Protein AF-A0A7S2NND4-F1 (afdb_monomer_lite)

Organism: NCBI:txid156173

Foldseek 3Di:
DDDDDDDDDDDDDDDDDDDDDDDDDDDDDDDDDDDDDDDDDDDDDDDDDDDDDDDDDDDDDDDDDDDDDDDDDDDDDDDDDDDDDDDDDDDDDDDDDDDPPPPPPVVVPAPPDDDPVQWLDKDWKWWFDPDPPTDIAIWIWTDGLQQKIWTFNDPPPDPVRTDHMDHCVVFALVQKAAPDPPDQFLWIWHDDPVDIIIITDPGDVRSVSVSVSNNVSRVVD

Secondary structure (DSSP, 8-state):
--------------------------------------------------------------------------------------------------------------PPPPPGGGEEEEEEEEEEPSSTTPPEEEEEEEEETTTEEEEESSS--STTTEEEEEE-TT--GGGEEESSTTSS--EEEEE-SS-EEEEEESSHHHHHHHHHHHHHHHHH-

Sequence (221 aa):
EALSKAIAKAAAPAKKGATGKADLLAKKVGLGLGMSKAPPSSVKMPSTKATSAKSLVAPAPSAASALPAPSSSRTSVIGSSRKLLGLDAQGSNNTSSARSSASASVSEKALPIPDASLKLFAGYLTKKGEGVFASSQHRWFVLYRTAEIHYFDGEAVNASTHKGAISLEGVRHADITRVKPGTNDYSFTINTPRRKWQLKAASKPDYDGWNEALRELLEAS

pLDDT: mean 73.0, std 22.91, range [37.31, 98.44]

Structure (mmCIF, N/CA/C/O backbone):
data_AF-A0A7S2NND4-F1
#
_entry.id   AF-A0A7S2NND4-F1
#
loop_
_atom_site.group_PDB
_atom_site.id
_atom_site.type_symbol
_atom_site.label_atom_id
_atom_site.label_alt_id
_atom_site.label_comp_id
_atom_site.label_asym_id
_atom_site.label_entity_id
_atom_site.label_seq_id
_atom_site.pdbx_PDB_ins_code
_atom_site.Cartn_x
_atom_site.Cartn_y
_atom_site.Cartn_z
_atom_site.occupancy
_atom_site.B_iso_or_equiv
_atom_site.auth_seq_id
_atom_site.auth_comp_id
_atom_site.auth_asym_id
_atom_site.auth_atom_id
_atom_site.pdbx_PDB_model_num
ATOM 1 N N . GLU A 1 1 ? -34.065 -28.606 27.089 1.00 52.88 1 GLU A N 1
ATOM 2 C CA . GLU A 1 1 ? -34.437 -29.541 26.009 1.00 52.88 1 GLU A CA 1
ATOM 3 C C . GLU A 1 1 ? -35.696 -29.002 25.341 1.00 52.88 1 GLU A C 1
ATOM 5 O O . GLU A 1 1 ? -36.550 -28.504 26.059 1.00 52.88 1 GLU A O 1
ATOM 10 N N . ALA A 1 2 ? -35.761 -29.038 24.008 1.00 50.50 2 ALA A N 1
ATOM 11 C CA . ALA A 1 2 ? -36.855 -28.557 23.150 1.00 50.50 2 ALA A CA 1
ATOM 12 C C . ALA A 1 2 ? -37.015 -27.028 22.961 1.00 50.50 2 ALA A C 1
ATOM 14 O O . ALA A 1 2 ? -37.852 -26.392 23.586 1.00 50.50 2 ALA A O 1
ATOM 15 N N . LEU A 1 3 ? -36.295 -26.472 21.976 1.00 48.19 3 LEU A N 1
ATOM 16 C CA . LEU A 1 3 ? -36.839 -25.434 21.085 1.00 48.19 3 LEU A CA 1
ATOM 17 C C . LEU A 1 3 ? -36.286 -25.641 19.661 1.00 48.19 3 LEU A C 1
ATOM 19 O O . LEU A 1 3 ? -35.206 -25.199 19.278 1.00 48.19 3 LEU A O 1
ATOM 23 N N . SER A 1 4 ? -37.059 -26.447 18.940 1.00 49.47 4 SER A N 1
ATOM 24 C CA . SER A 1 4 ? -37.101 -26.793 17.516 1.00 49.47 4 SER A CA 1
ATOM 25 C C . SER A 1 4 ? -36.758 -25.619 16.580 1.00 49.47 4 SER A C 1
ATOM 27 O O . SER A 1 4 ? -37.275 -24.524 16.748 1.00 49.47 4 SER A O 1
ATOM 29 N N . LYS A 1 5 ? -35.832 -25.749 15.620 1.00 52.22 5 LYS A N 1
ATOM 30 C CA . LYS A 1 5 ? -36.007 -26.348 14.274 1.00 52.22 5 LYS A CA 1
ATOM 31 C C . LYS A 1 5 ? -37.288 -25.908 13.538 1.00 52.22 5 LYS A C 1
ATOM 33 O O . LYS A 1 5 ? -38.330 -26.519 13.733 1.00 52.22 5 LYS A O 1
ATOM 38 N N . ALA A 1 6 ? -37.140 -24.918 12.652 1.00 47.69 6 ALA A N 1
ATOM 39 C CA . ALA A 1 6 ? -37.834 -24.651 11.371 1.00 47.69 6 ALA A CA 1
ATOM 40 C C . ALA A 1 6 ? -37.624 -23.143 11.081 1.00 47.69 6 ALA A C 1
ATOM 42 O O . ALA A 1 6 ? -37.689 -22.347 12.002 1.00 47.69 6 ALA A O 1
ATOM 43 N N . ILE A 1 7 ? -37.306 -22.631 9.892 1.00 50.66 7 ILE A N 1
ATOM 44 C CA . ILE A 1 7 ? -37.880 -22.880 8.570 1.00 50.66 7 ILE A CA 1
ATOM 45 C C . ILE A 1 7 ? -36.798 -22.551 7.522 1.00 50.66 7 ILE A C 1
ATOM 47 O O . ILE A 1 7 ? -36.319 -21.425 7.432 1.00 50.66 7 ILE A O 1
ATOM 51 N N . ALA A 1 8 ? -36.440 -23.536 6.702 1.00 50.81 8 ALA A N 1
ATOM 52 C CA . ALA A 1 8 ? -35.945 -23.300 5.349 1.00 50.81 8 ALA A CA 1
ATOM 53 C C . ALA A 1 8 ? -37.151 -23.003 4.445 1.00 50.81 8 ALA A C 1
ATOM 55 O O . ALA A 1 8 ? -38.177 -23.643 4.675 1.00 50.81 8 ALA A O 1
ATOM 56 N N . LYS A 1 9 ? -37.026 -22.130 3.424 1.00 46.44 9 LYS A N 1
ATOM 57 C CA . LYS A 1 9 ? -37.543 -22.335 2.043 1.00 46.44 9 LYS A CA 1
ATOM 58 C C . LYS A 1 9 ? -37.497 -21.062 1.171 1.00 46.44 9 LYS A C 1
ATOM 60 O O . LYS A 1 9 ? -38.130 -20.067 1.482 1.00 46.44 9 LYS A O 1
ATOM 65 N N . ALA A 1 10 ? -36.837 -21.233 0.019 1.00 42.47 10 ALA A N 1
ATOM 66 C CA . ALA A 1 10 ? -37.087 -20.639 -1.303 1.00 42.47 10 ALA A CA 1
ATOM 67 C C . ALA A 1 10 ? -36.830 -19.139 -1.554 1.00 42.47 10 ALA A C 1
ATOM 69 O O . ALA A 1 10 ? -37.568 -18.290 -1.079 1.00 42.47 10 ALA A O 1
ATOM 70 N N . ALA A 1 11 ? -35.907 -18.845 -2.483 1.00 41.00 11 ALA A N 1
ATOM 71 C CA . ALA A 1 11 ? -36.267 -18.276 -3.793 1.00 41.00 11 ALA A CA 1
ATOM 72 C C . ALA A 1 11 ? -35.034 -18.101 -4.709 1.00 41.00 11 ALA A C 1
ATOM 74 O O . ALA A 1 11 ? -34.199 -17.225 -4.522 1.00 41.00 11 ALA A O 1
ATOM 75 N N . ALA A 1 12 ? -34.975 -18.916 -5.756 1.00 45.09 12 ALA A N 1
ATOM 76 C CA . ALA A 1 12 ? -34.351 -18.631 -7.050 1.00 45.09 12 ALA A CA 1
ATOM 77 C C . ALA A 1 12 ? -35.294 -19.240 -8.114 1.00 45.09 12 ALA A C 1
ATOM 79 O O . ALA A 1 12 ? -36.093 -20.104 -7.736 1.00 45.09 12 ALA A O 1
ATOM 80 N N . PRO A 1 13 ? -35.201 -18.954 -9.429 1.00 63.50 13 PRO A N 1
ATOM 81 C CA . PRO A 1 13 ? -34.568 -17.849 -10.163 1.00 63.50 13 PRO A CA 1
ATOM 82 C C . PRO A 1 13 ? -35.550 -17.159 -11.157 1.00 63.50 13 PRO A C 1
ATOM 84 O O . PRO A 1 13 ? -36.552 -17.748 -11.557 1.00 63.50 13 PRO A O 1
ATOM 87 N N . ALA A 1 14 ? -35.225 -15.967 -11.675 1.00 55.53 14 ALA A N 1
ATOM 88 C CA . ALA A 1 14 ? -35.922 -15.394 -12.837 1.00 55.53 14 ALA A CA 1
ATOM 89 C C . ALA A 1 14 ? -34.943 -15.076 -13.980 1.00 55.53 14 ALA A C 1
ATOM 91 O O . ALA A 1 14 ? -34.047 -14.246 -13.858 1.00 55.53 14 ALA A O 1
ATOM 92 N N . LYS A 1 15 ? -35.133 -15.786 -15.097 1.00 55.66 15 LYS A N 1
ATOM 93 C CA . LYS A 1 15 ? -34.511 -15.566 -16.411 1.00 55.66 15 LYS A CA 1
ATOM 94 C C . LYS A 1 15 ? -35.345 -14.560 -17.225 1.00 55.66 15 LYS A C 1
ATOM 96 O O . LYS A 1 15 ? -36.566 -14.671 -17.177 1.00 55.66 15 LYS A O 1
ATOM 101 N N . LYS A 1 16 ? -34.688 -13.778 -18.101 1.00 44.38 16 LYS A N 1
ATOM 102 C CA . LYS A 1 16 ? -34.984 -13.537 -19.547 1.00 44.38 16 LYS A CA 1
ATOM 103 C C . LYS A 1 16 ? -34.916 -12.063 -19.995 1.00 44.38 16 LYS A C 1
ATOM 105 O O . LYS A 1 16 ? -35.519 -11.197 -19.383 1.00 44.38 16 LYS A O 1
ATOM 110 N N . GLY A 1 17 ? -34.321 -11.881 -21.184 1.00 40.22 17 GLY A N 1
ATOM 111 C CA . GLY A 1 17 ? -34.474 -10.735 -22.100 1.00 40.22 17 GLY A CA 1
ATOM 112 C C . GLY A 1 17 ? -33.308 -9.740 -22.017 1.00 40.22 17 GLY A C 1
ATOM 113 O O . GLY A 1 17 ? -32.973 -9.326 -20.925 1.00 40.22 17 GLY A O 1
ATOM 114 N N . ALA A 1 18 ? -32.615 -9.318 -23.076 1.00 46.16 18 ALA A N 1
ATOM 115 C CA . ALA A 1 18 ? -32.988 -9.272 -24.479 1.00 46.16 18 ALA A CA 1
ATOM 116 C C . ALA A 1 18 ? -31.776 -9.460 -25.410 1.00 46.16 18 ALA A C 1
ATOM 118 O O . ALA A 1 18 ? -30.672 -8.976 -25.183 1.00 46.16 18 ALA A O 1
ATOM 119 N N . THR A 1 19 ? -32.058 -10.180 -26.485 1.00 46.03 19 THR A N 1
ATOM 120 C CA . THR A 1 19 ? -31.317 -10.304 -27.736 1.00 46.03 19 THR A CA 1
ATOM 121 C C . THR A 1 19 ? -31.242 -8.974 -28.487 1.00 46.03 19 THR A C 1
ATOM 123 O O . THR A 1 19 ? -32.278 -8.371 -28.750 1.00 46.03 19 THR A O 1
ATOM 126 N N . GLY A 1 20 ? -30.045 -8.595 -28.935 1.00 51.00 20 GLY A N 1
ATOM 127 C CA . GLY A 1 20 ? -29.825 -7.624 -30.008 1.00 51.00 20 GLY A CA 1
ATOM 128 C C . GLY A 1 20 ? -28.845 -8.212 -31.020 1.00 51.00 20 GLY A C 1
ATOM 129 O O . GLY A 1 20 ? -27.644 -8.241 -30.774 1.00 51.00 20 GLY A O 1
ATOM 130 N N . LYS A 1 21 ? -29.382 -8.750 -32.120 1.00 44.41 21 LYS A N 1
ATOM 131 C CA . LYS A 1 21 ? -28.650 -9.205 -33.309 1.00 44.41 21 LYS A CA 1
ATOM 132 C C . LYS A 1 21 ? -28.485 -8.034 -34.283 1.00 44.41 21 LYS A C 1
ATOM 134 O O . LYS A 1 21 ? -29.482 -7.405 -34.617 1.00 44.41 21 LYS A O 1
ATOM 139 N N . ALA A 1 22 ? -27.271 -7.847 -34.786 1.00 51.19 22 ALA A N 1
ATOM 140 C CA . ALA A 1 22 ? -26.923 -7.423 -36.150 1.00 51.19 22 ALA A CA 1
ATOM 141 C C . ALA A 1 22 ? -25.412 -7.709 -36.262 1.00 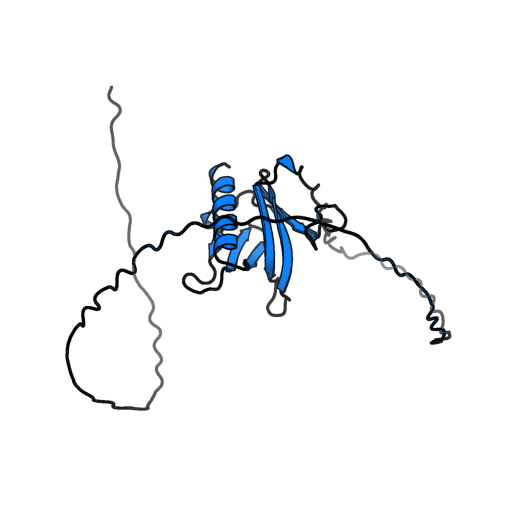51.19 22 ALA A C 1
ATOM 143 O O . ALA A 1 22 ? -24.616 -7.087 -35.571 1.00 51.19 22 ALA A O 1
ATOM 144 N N . ASP A 1 23 ? -24.966 -8.839 -36.804 1.00 47.47 23 ASP A N 1
ATOM 145 C CA . ASP A 1 23 ? -24.982 -9.198 -38.227 1.00 47.47 23 ASP A CA 1
ATOM 146 C C . ASP A 1 23 ? -24.337 -8.112 -39.098 1.00 47.47 23 ASP A C 1
ATOM 148 O O . ASP A 1 23 ? -24.993 -7.152 -39.489 1.00 47.47 23 ASP A O 1
ATOM 152 N N . LEU A 1 24 ? -23.036 -8.267 -39.369 1.00 47.59 24 LEU A N 1
ATOM 153 C CA . LEU A 1 24 ? -22.531 -8.189 -40.737 1.00 47.59 24 LEU A CA 1
ATOM 154 C C . LEU A 1 24 ? -21.152 -8.866 -40.852 1.00 47.59 24 LEU A C 1
ATOM 156 O O . LEU A 1 24 ? -20.167 -8.408 -40.282 1.00 47.59 24 LEU A O 1
ATOM 160 N N . LEU A 1 25 ? -21.165 -10.005 -41.556 1.00 51.59 25 LEU A N 1
ATOM 161 C CA . LEU A 1 25 ? -20.249 -10.479 -42.610 1.00 51.59 25 LEU A CA 1
ATOM 162 C C . LEU A 1 25 ? -18.771 -10.005 -42.617 1.00 51.59 25 LEU A C 1
ATOM 164 O O . LEU A 1 25 ? -18.481 -8.830 -42.487 1.00 51.59 25 LEU A O 1
ATOM 168 N N . ALA A 1 26 ? -17.767 -10.790 -43.019 1.00 48.34 26 ALA A N 1
ATOM 169 C CA . ALA A 1 26 ? -17.662 -12.170 -43.484 1.00 48.34 26 ALA A CA 1
ATOM 170 C C . ALA A 1 26 ? -16.183 -12.465 -43.840 1.00 48.34 26 ALA A C 1
ATOM 172 O O . ALA A 1 26 ? -15.428 -11.562 -44.182 1.00 48.34 26 ALA A O 1
ATOM 173 N N . LYS A 1 27 ? -15.873 -13.769 -43.929 1.00 44.91 27 LYS A N 1
ATOM 174 C CA . LYS A 1 27 ? -14.918 -14.415 -44.861 1.00 44.91 27 LYS A CA 1
ATOM 175 C C . LYS A 1 27 ? -13.406 -14.196 -44.668 1.00 44.91 27 LYS A C 1
ATOM 177 O O . LYS A 1 27 ? -12.833 -13.259 -45.206 1.00 44.91 27 LYS A O 1
ATOM 182 N N . LYS A 1 28 ? -12.745 -15.243 -44.154 1.00 48.75 28 LYS A N 1
ATOM 183 C CA . LYS A 1 28 ? -11.801 -16.101 -44.921 1.00 48.75 28 LYS A CA 1
ATOM 184 C C . LYS A 1 28 ? -11.466 -17.342 -44.078 1.00 48.75 28 LYS A C 1
ATOM 186 O O . LYS A 1 28 ? -10.810 -17.236 -43.055 1.00 48.75 28 LYS A O 1
ATOM 191 N N . VAL A 1 29 ? -12.167 -18.461 -44.264 1.00 47.78 29 VAL A N 1
ATOM 192 C CA . VAL A 1 29 ? -11.740 -19.634 -45.059 1.00 47.78 29 VAL A CA 1
ATOM 193 C C . VAL A 1 29 ? -10.228 -19.880 -45.013 1.00 47.78 29 VAL A C 1
ATOM 195 O O . VAL A 1 29 ? -9.466 -19.257 -45.745 1.00 47.78 29 VAL A O 1
ATOM 198 N N . GLY A 1 30 ? -9.838 -20.842 -44.181 1.00 47.88 30 GLY A N 1
ATOM 199 C CA . GLY A 1 30 ? -8.538 -21.502 -44.178 1.00 47.88 30 GLY A CA 1
ATOM 200 C C . GLY A 1 30 ? -8.739 -22.943 -43.721 1.00 47.88 30 GLY A C 1
ATOM 201 O O . GLY A 1 30 ? -8.612 -23.247 -42.541 1.00 47.88 30 GLY A O 1
ATOM 202 N N . LEU A 1 31 ? -9.156 -23.797 -44.657 1.00 47.50 31 LEU A N 1
ATOM 203 C CA . LEU A 1 31 ? -9.219 -25.249 -44.507 1.00 47.50 31 LEU A CA 1
ATOM 204 C C . LEU A 1 31 ? -7.802 -25.790 -44.284 1.00 47.50 31 LEU A C 1
ATOM 206 O O . LEU A 1 31 ? -6.962 -25.701 -45.173 1.00 47.50 31 LEU A O 1
ATOM 210 N N . GLY A 1 32 ? -7.565 -26.367 -43.110 1.00 43.59 32 GLY A N 1
ATOM 211 C CA . GLY A 1 32 ? -6.385 -27.167 -42.798 1.00 43.59 32 GLY A CA 1
ATOM 212 C C . GLY A 1 32 ? -6.823 -28.513 -42.237 1.00 43.59 32 GLY A C 1
ATOM 213 O O . GLY A 1 32 ? -6.858 -28.705 -41.027 1.00 43.59 32 GLY A O 1
ATOM 214 N N . LEU A 1 33 ? -7.220 -29.418 -43.132 1.00 48.44 33 LEU A N 1
ATOM 215 C CA . LEU A 1 33 ? -7.383 -30.845 -42.861 1.00 48.44 33 LEU A CA 1
ATOM 216 C C . LEU A 1 33 ? -5.992 -31.493 -42.773 1.00 48.44 33 LEU A C 1
ATOM 218 O O . LEU A 1 33 ? -5.235 -31.467 -43.737 1.00 48.44 33 LEU A O 1
ATOM 222 N N . GLY A 1 34 ? -5.691 -32.101 -41.631 1.00 48.03 34 GLY A N 1
ATOM 223 C CA . GLY A 1 34 ? -4.539 -32.981 -41.407 1.00 48.03 34 GLY A CA 1
ATOM 224 C C . GLY A 1 34 ? -4.709 -33.624 -40.032 1.00 48.03 34 GLY A C 1
ATOM 225 O O . GLY A 1 34 ? -4.455 -32.988 -39.021 1.00 48.03 34 GLY A O 1
ATOM 226 N N . MET A 1 35 ? -5.511 -34.683 -39.924 1.00 50.06 35 MET A N 1
ATOM 227 C CA . MET A 1 35 ? -5.092 -36.092 -39.959 1.00 50.06 35 MET A CA 1
ATOM 228 C C . MET A 1 35 ? -4.083 -36.483 -38.857 1.00 50.06 35 MET A C 1
ATOM 230 O O . MET A 1 35 ? -2.981 -35.955 -38.791 1.00 50.06 35 MET A O 1
ATOM 234 N N . SER A 1 36 ? -4.482 -37.521 -38.100 1.00 47.16 36 SER A N 1
ATOM 235 C CA . SER A 1 36 ? -3.629 -38.569 -37.493 1.00 47.16 36 SER A CA 1
ATOM 236 C C . SER A 1 36 ? -3.229 -38.465 -36.007 1.00 47.16 36 SER A C 1
ATOM 238 O O . SER A 1 36 ? -2.136 -38.058 -35.649 1.00 47.16 36 SER A O 1
ATOM 240 N N . LYS A 1 37 ? -4.145 -38.924 -35.141 1.00 46.69 37 LYS A N 1
ATOM 241 C CA . LYS A 1 37 ? -4.059 -40.129 -34.273 1.00 46.69 37 LYS A CA 1
ATOM 242 C C . LYS A 1 37 ? -2.702 -40.550 -33.628 1.00 46.69 37 LYS A C 1
ATOM 244 O O . LYS A 1 37 ? -1.782 -40.935 -34.338 1.00 46.69 37 LYS A O 1
ATOM 249 N N . ALA A 1 38 ? -2.783 -40.745 -32.292 1.00 48.34 38 ALA A N 1
ATOM 250 C CA . ALA A 1 38 ? -2.029 -41.641 -31.366 1.00 48.34 38 ALA A CA 1
ATOM 251 C C . ALA A 1 38 ? -0.743 -41.108 -30.675 1.00 48.34 38 ALA A C 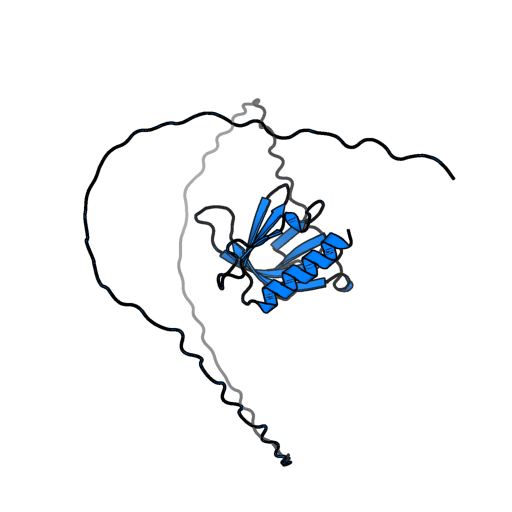1
ATOM 253 O O . ALA A 1 38 ? -0.102 -40.213 -31.210 1.00 48.34 38 ALA A O 1
ATOM 254 N N . PRO A 1 39 ? -0.247 -41.754 -29.586 1.00 60.34 39 PRO A N 1
ATOM 255 C CA . PRO A 1 39 ? -0.840 -42.100 -28.271 1.00 60.34 39 PRO A CA 1
ATOM 256 C C . PRO A 1 39 ? 0.005 -41.511 -27.085 1.00 60.34 39 PRO A C 1
ATOM 258 O O . PRO A 1 39 ? 0.986 -40.814 -27.342 1.00 60.34 39 PRO A O 1
ATOM 261 N N . PRO A 1 40 ? -0.332 -41.735 -25.787 1.00 63.19 40 PRO A N 1
ATOM 262 C CA . PRO A 1 40 ? 0.384 -41.110 -24.665 1.00 63.19 40 PRO A CA 1
ATOM 263 C C . PRO A 1 40 ? 1.703 -41.824 -24.326 1.00 63.19 40 PRO A C 1
ATOM 265 O O . PRO A 1 40 ? 1.721 -43.003 -23.973 1.00 63.19 40 PRO A O 1
ATOM 268 N N . SER A 1 41 ? 2.807 -41.080 -24.373 1.00 57.62 41 SER A N 1
ATOM 269 C CA . SER A 1 41 ? 4.133 -41.551 -23.968 1.00 57.62 41 SER A CA 1
ATOM 270 C C . SER A 1 41 ? 4.382 -41.260 -22.488 1.00 57.62 41 SER A C 1
ATOM 272 O O . SER A 1 41 ? 4.637 -40.122 -22.096 1.00 57.62 41 SER A O 1
ATOM 274 N N . SER A 1 42 ? 4.341 -42.315 -21.674 1.00 54.84 42 SER A N 1
ATOM 275 C CA . SER A 1 42 ? 4.941 -42.375 -20.339 1.00 54.84 42 SER A CA 1
ATOM 276 C C . SER A 1 42 ? 6.401 -41.921 -20.378 1.00 54.84 42 SER A C 1
ATOM 278 O O . SER A 1 42 ? 7.246 -42.614 -20.947 1.00 54.84 42 SER A O 1
ATOM 280 N N . VAL A 1 43 ? 6.727 -40.806 -19.721 1.00 60.50 43 VAL A N 1
ATOM 281 C CA . VAL A 1 43 ? 8.120 -40.447 -19.429 1.00 60.50 43 VAL A CA 1
ATOM 282 C C . VAL A 1 43 ? 8.459 -40.906 -18.017 1.00 60.50 43 VAL A C 1
ATOM 284 O O . VAL A 1 43 ? 7.940 -40.425 -17.013 1.00 60.50 43 VAL A O 1
ATOM 287 N N . LYS A 1 44 ? 9.332 -41.907 -17.999 1.00 55.62 44 LYS A N 1
ATOM 288 C CA . LYS A 1 44 ? 9.975 -42.550 -16.860 1.00 55.62 44 LYS A CA 1
ATOM 289 C C . LYS A 1 44 ? 10.973 -41.580 -16.214 1.00 55.62 44 LYS A C 1
ATOM 291 O O . LYS A 1 44 ? 11.762 -40.949 -16.910 1.00 55.62 44 LYS A O 1
ATOM 296 N N . MET A 1 45 ? 10.940 -41.493 -14.885 1.00 53.31 45 MET A N 1
ATOM 297 C CA . MET A 1 45 ? 11.906 -40.758 -14.059 1.00 53.31 45 MET A CA 1
ATOM 298 C C . MET A 1 45 ? 13.356 -41.205 -14.302 1.00 53.31 45 MET A C 1
ATOM 300 O O . MET A 1 45 ? 13.598 -42.404 -14.455 1.00 53.31 45 MET A O 1
ATOM 304 N N . PRO A 1 46 ? 14.332 -40.297 -14.147 1.00 64.88 46 PRO A N 1
ATOM 305 C CA . PRO A 1 46 ? 15.623 -40.650 -13.577 1.00 64.88 46 PRO A CA 1
ATOM 306 C C . PRO A 1 46 ? 15.742 -40.145 -12.133 1.00 64.88 46 PRO A C 1
ATOM 308 O O . PRO A 1 46 ? 15.815 -38.952 -11.851 1.00 64.88 46 PRO A O 1
ATOM 311 N N . SER A 1 47 ? 15.790 -41.114 -11.219 1.00 48.75 47 SER A N 1
ATOM 312 C CA . SER A 1 47 ? 16.375 -40.986 -9.888 1.00 48.75 47 SER A CA 1
ATOM 313 C C . SER A 1 47 ? 17.853 -40.610 -10.031 1.00 48.75 47 SER A C 1
ATOM 315 O O . SER A 1 47 ? 18.631 -41.381 -10.594 1.00 48.75 47 SER A O 1
ATOM 317 N N . THR A 1 48 ? 18.256 -39.448 -9.519 1.00 57.31 48 THR A N 1
ATOM 318 C CA . THR A 1 48 ? 19.674 -39.136 -9.306 1.00 57.31 48 THR A CA 1
ATOM 319 C C . THR A 1 48 ? 19.987 -39.199 -7.821 1.00 57.31 48 THR A C 1
ATOM 321 O O . THR A 1 48 ? 19.425 -38.473 -7.003 1.00 57.31 48 THR A O 1
ATOM 324 N N . LYS A 1 49 ? 20.874 -40.145 -7.521 1.00 47.50 49 LYS A N 1
ATOM 325 C CA . LYS A 1 49 ? 21.451 -40.496 -6.230 1.00 47.50 49 LYS A CA 1
ATOM 326 C C . LYS A 1 49 ? 22.006 -39.293 -5.471 1.00 47.50 49 LYS A C 1
ATOM 328 O O . LYS A 1 49 ? 22.639 -38.411 -6.042 1.00 47.50 49 LYS A O 1
ATOM 333 N N . ALA A 1 50 ? 21.843 -39.373 -4.155 1.00 49.06 50 ALA A N 1
ATOM 334 C CA . ALA A 1 50 ? 22.626 -38.655 -3.169 1.00 49.06 50 ALA A CA 1
ATOM 335 C C . ALA A 1 50 ? 24.128 -38.938 -3.348 1.00 49.06 50 ALA A C 1
ATOM 337 O O . ALA A 1 50 ? 24.539 -40.099 -3.404 1.00 49.06 50 ALA A O 1
ATOM 338 N N . THR A 1 51 ? 24.933 -37.877 -3.353 1.00 55.53 51 THR A N 1
ATOM 339 C CA . THR A 1 51 ? 26.378 -37.955 -3.129 1.00 55.53 51 THR A CA 1
ATOM 340 C C . THR A 1 51 ? 26.689 -37.143 -1.883 1.00 55.53 51 THR A C 1
ATOM 342 O O . THR A 1 51 ? 26.594 -35.919 -1.872 1.00 55.53 51 THR A O 1
ATOM 345 N N . SER A 1 52 ? 27.016 -37.868 -0.820 1.00 46.97 52 SER A N 1
ATOM 346 C CA . SER A 1 52 ? 27.533 -37.357 0.440 1.00 46.97 52 SER A CA 1
ATOM 347 C C . SER A 1 52 ? 29.056 -37.507 0.431 1.00 46.97 52 SER A C 1
ATOM 349 O O . SER A 1 52 ? 29.551 -38.627 0.339 1.00 46.97 52 SER A O 1
ATOM 351 N N . ALA A 1 53 ? 29.784 -36.395 0.527 1.00 55.19 53 ALA A N 1
ATOM 352 C CA . ALA A 1 53 ? 31.195 -36.285 0.928 1.00 55.19 53 ALA A CA 1
ATOM 353 C C . ALA A 1 53 ? 31.408 -34.801 1.295 1.00 55.19 53 ALA A C 1
ATOM 355 O O . ALA A 1 53 ? 31.180 -33.938 0.459 1.00 55.19 53 ALA A O 1
ATOM 356 N N . LYS A 1 54 ? 31.570 -34.374 2.554 1.00 53.31 54 LYS A N 1
ATOM 357 C CA . LYS A 1 54 ? 32.636 -34.626 3.542 1.00 53.31 54 LYS A CA 1
ATOM 358 C C . LYS A 1 54 ? 34.028 -34.202 3.048 1.00 53.31 54 LYS A C 1
ATOM 360 O O . LYS A 1 54 ? 34.723 -35.012 2.458 1.00 53.31 54 LYS A O 1
ATOM 365 N N . SER A 1 55 ? 34.418 -32.959 3.354 1.00 52.41 55 SER A N 1
ATOM 366 C CA . SER A 1 55 ? 35.792 -32.525 3.696 1.00 52.41 55 SER A CA 1
ATOM 367 C C . SER A 1 55 ? 35.720 -31.041 4.103 1.00 52.41 55 SER A C 1
ATOM 369 O O . SER A 1 55 ? 35.363 -30.207 3.283 1.00 52.41 55 SER A O 1
ATOM 371 N N . LEU A 1 56 ? 35.767 -30.660 5.386 1.00 54.19 56 LEU A N 1
ATOM 372 C CA . LEU A 1 56 ? 36.991 -30.346 6.142 1.00 54.19 56 LEU A CA 1
ATOM 373 C C . LEU A 1 56 ? 38.105 -29.771 5.261 1.00 54.19 56 LEU A C 1
ATOM 375 O O . LEU A 1 56 ? 38.753 -30.548 4.572 1.00 54.19 56 LEU A O 1
ATOM 379 N N . VAL A 1 57 ? 38.314 -28.451 5.325 1.00 61.56 57 VAL A N 1
ATOM 380 C CA . VAL A 1 57 ? 39.620 -27.762 5.391 1.00 61.56 57 VAL A CA 1
ATOM 381 C C . VAL A 1 57 ? 39.344 -26.290 5.743 1.00 61.56 57 VAL A C 1
ATOM 383 O O . VAL A 1 57 ? 38.767 -25.547 4.955 1.00 61.56 57 VAL A O 1
ATOM 386 N N . ALA A 1 58 ? 39.744 -25.884 6.949 1.00 53.91 58 ALA A N 1
ATOM 387 C CA . ALA A 1 58 ? 40.099 -24.499 7.254 1.00 53.91 58 ALA A CA 1
ATOM 388 C C . ALA A 1 58 ? 41.546 -24.268 6.788 1.00 53.91 58 ALA A C 1
ATOM 390 O O . ALA A 1 58 ? 42.346 -25.206 6.847 1.00 53.91 58 ALA A O 1
ATOM 391 N N . PRO A 1 59 ? 41.899 -23.053 6.341 1.00 60.56 59 PRO A N 1
ATOM 392 C CA . PRO A 1 59 ? 42.822 -22.272 7.170 1.00 60.56 59 PRO A CA 1
ATOM 393 C C . PRO A 1 59 ? 42.595 -20.745 7.114 1.00 60.56 59 PRO A C 1
ATOM 395 O O . PRO A 1 59 ? 42.488 -20.146 6.048 1.00 60.56 59 PRO A O 1
ATOM 398 N N . ALA A 1 60 ? 42.616 -20.106 8.286 1.00 53.88 60 ALA A N 1
ATOM 399 C CA . ALA A 1 60 ? 43.219 -18.775 8.470 1.00 53.88 60 ALA A CA 1
ATOM 400 C C . ALA A 1 60 ? 44.758 -18.969 8.522 1.00 53.88 60 ALA A C 1
ATOM 402 O O . ALA A 1 60 ? 45.153 -20.075 8.909 1.00 53.88 60 ALA A O 1
ATOM 403 N N . PRO A 1 61 ? 45.647 -17.998 8.185 1.00 62.94 61 PRO A N 1
ATOM 404 C CA . PRO A 1 61 ? 45.687 -16.659 8.806 1.00 62.94 61 PRO A CA 1
ATOM 405 C C . PRO A 1 61 ? 46.268 -15.500 7.945 1.00 62.94 61 PRO A C 1
ATOM 407 O O . PRO A 1 61 ? 46.760 -15.713 6.844 1.00 62.94 61 PRO A O 1
ATOM 410 N N . SER A 1 62 ? 46.325 -14.306 8.565 1.00 51.78 62 SER A N 1
ATOM 411 C CA . SER A 1 62 ? 47.288 -13.203 8.325 1.00 51.78 62 SER A CA 1
ATOM 412 C C . SER A 1 62 ? 47.210 -12.435 7.000 1.00 51.78 62 SER A C 1
ATOM 414 O O . SER A 1 62 ? 46.927 -12.990 5.956 1.00 51.78 62 SER A O 1
ATOM 416 N N . ALA A 1 63 ? 47.566 -11.159 6.889 1.00 45.59 63 ALA A N 1
ATOM 417 C CA . ALA A 1 63 ? 47.857 -10.046 7.788 1.00 45.59 63 ALA A CA 1
ATOM 418 C C . ALA A 1 63 ? 48.168 -8.854 6.853 1.00 45.59 63 ALA A C 1
ATOM 420 O O . ALA A 1 63 ? 48.739 -9.063 5.789 1.00 45.59 63 ALA A O 1
ATOM 421 N N . ALA A 1 64 ? 47.891 -7.636 7.322 1.00 47.56 64 ALA A N 1
ATOM 422 C CA . ALA A 1 64 ? 48.608 -6.396 6.997 1.00 47.56 64 ALA A CA 1
ATOM 423 C C . ALA A 1 64 ? 48.545 -5.773 5.579 1.00 47.56 64 ALA A C 1
ATOM 425 O O . ALA A 1 64 ? 48.602 -6.437 4.552 1.00 47.56 64 ALA A O 1
ATOM 426 N N . SER A 1 65 ? 48.605 -4.431 5.611 1.00 46.72 65 SER A N 1
ATOM 427 C CA . SER A 1 65 ? 48.986 -3.499 4.533 1.00 46.72 65 SER A CA 1
ATOM 428 C C . SER A 1 65 ? 47.903 -3.243 3.470 1.00 46.72 65 SER A C 1
ATOM 430 O O . SER A 1 65 ? 47.324 -4.164 2.926 1.00 46.72 65 SER A O 1
ATOM 432 N N . ALA A 1 66 ? 47.552 -2.018 3.079 1.00 49.03 66 ALA A N 1
ATOM 433 C CA . ALA A 1 66 ? 48.165 -0.714 3.279 1.00 49.03 66 ALA A CA 1
ATOM 434 C C . ALA A 1 66 ? 47.126 0.394 3.006 1.00 49.03 66 ALA A C 1
ATOM 436 O O . ALA A 1 66 ? 46.192 0.214 2.225 1.00 49.03 66 ALA A O 1
ATOM 437 N N . LEU A 1 67 ? 47.338 1.557 3.625 1.00 60.16 67 LEU A N 1
ATOM 438 C CA . LEU A 1 67 ? 46.781 2.848 3.205 1.00 60.16 67 LEU A CA 1
ATOM 439 C C . LEU A 1 67 ? 47.211 3.165 1.760 1.00 60.16 67 LEU A C 1
ATOM 441 O O . LEU A 1 67 ? 48.310 2.776 1.357 1.00 60.16 67 LEU A O 1
ATOM 445 N N . PRO A 1 68 ? 46.399 3.919 1.000 1.00 61.00 68 PRO A N 1
ATOM 446 C CA . PRO A 1 68 ? 46.822 5.299 0.734 1.00 61.00 68 PRO A CA 1
ATOM 447 C C . PRO A 1 68 ? 45.669 6.326 0.660 1.00 61.00 68 PRO A C 1
ATOM 449 O O . PRO A 1 68 ? 44.674 6.138 -0.033 1.00 61.00 68 PRO A O 1
ATOM 452 N N . ALA A 1 69 ? 45.864 7.478 1.310 1.00 57.44 69 ALA A N 1
ATOM 453 C CA . ALA A 1 69 ? 45.438 8.780 0.773 1.00 57.44 69 ALA A CA 1
ATOM 454 C C . ALA A 1 69 ? 46.477 9.188 -0.308 1.00 57.44 69 ALA A C 1
ATOM 456 O O . ALA A 1 69 ? 47.615 8.729 -0.165 1.00 57.44 69 ALA A O 1
ATOM 457 N N . PRO A 1 70 ? 46.197 10.026 -1.342 1.00 60.03 70 PRO A N 1
ATOM 458 C CA . PRO A 1 70 ? 45.762 11.414 -1.120 1.00 60.03 70 PRO A CA 1
ATOM 459 C C . PRO A 1 70 ? 44.975 12.130 -2.265 1.00 60.03 70 PRO A C 1
ATOM 461 O O . PRO A 1 70 ? 44.939 11.717 -3.415 1.00 60.03 70 PRO A O 1
ATOM 464 N N . SER A 1 71 ? 44.490 13.331 -1.919 1.00 47.78 71 SER A N 1
ATOM 465 C CA . SER A 1 71 ? 44.552 14.581 -2.708 1.00 47.78 71 SER A CA 1
ATOM 466 C C . SER A 1 71 ? 43.558 14.903 -3.850 1.00 47.78 71 SER A C 1
ATOM 468 O O . SER A 1 71 ? 43.473 14.226 -4.867 1.00 47.78 71 SER A O 1
ATOM 470 N N . SER A 1 72 ? 43.029 16.127 -3.709 1.00 44.09 72 SER A N 1
ATOM 471 C CA . SER A 1 72 ? 42.956 17.204 -4.713 1.00 44.09 72 SER A CA 1
ATOM 472 C C . SER A 1 72 ? 41.729 17.336 -5.625 1.00 44.09 72 SER A C 1
ATOM 474 O O . SER A 1 72 ? 41.576 16.673 -6.641 1.00 44.09 72 SER A O 1
ATOM 476 N N . SER A 1 73 ? 40.957 18.374 -5.290 1.00 53.44 73 SER A N 1
ATOM 477 C CA . SER A 1 73 ? 40.688 19.537 -6.150 1.00 53.44 73 SER A CA 1
ATOM 478 C C . SER A 1 73 ? 39.991 19.318 -7.494 1.00 53.44 73 SER A C 1
ATOM 480 O O . SER A 1 73 ? 40.630 19.020 -8.501 1.00 53.44 73 SER A O 1
ATOM 482 N N . ARG A 1 74 ? 38.724 19.746 -7.575 1.00 57.34 74 ARG A N 1
ATOM 483 C CA . ARG A 1 74 ? 38.278 20.497 -8.755 1.00 57.34 74 ARG A CA 1
ATOM 484 C C . ARG A 1 74 ? 37.172 21.498 -8.430 1.00 57.34 74 ARG A C 1
ATOM 486 O O . ARG A 1 74 ? 36.020 21.155 -8.196 1.00 57.34 74 ARG A O 1
ATOM 493 N N . THR A 1 75 ? 37.581 22.758 -8.431 1.00 50.62 75 THR A N 1
ATOM 494 C CA . THR A 1 75 ? 36.757 23.940 -8.654 1.00 50.62 75 THR A CA 1
ATO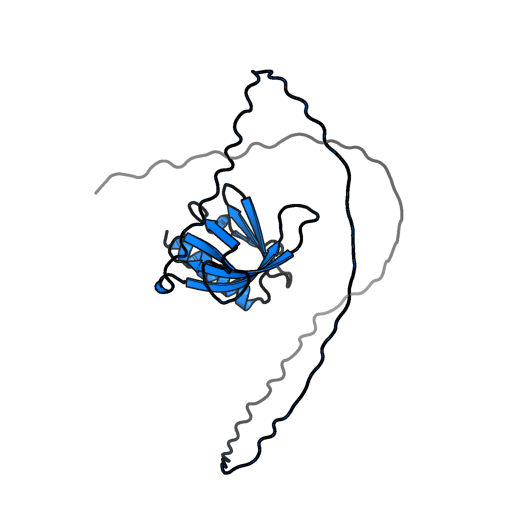M 495 C C . THR A 1 75 ? 36.081 23.856 -10.025 1.00 50.62 75 THR A C 1
ATOM 497 O O . THR A 1 75 ? 36.717 23.493 -11.013 1.00 50.62 75 THR A O 1
ATOM 500 N N . SER A 1 76 ? 34.811 24.252 -10.107 1.00 55.56 76 SER A N 1
ATOM 501 C CA . SER A 1 76 ? 34.256 24.798 -11.344 1.00 55.56 76 SER A CA 1
ATOM 502 C C . SER A 1 76 ? 33.470 26.056 -11.009 1.00 55.56 76 SER A C 1
ATOM 504 O O . SER A 1 76 ? 32.492 26.043 -10.266 1.00 55.56 76 SER A O 1
ATOM 506 N N . VAL A 1 77 ? 34.008 27.148 -11.528 1.00 49.66 77 VAL A N 1
ATOM 507 C CA . VAL A 1 77 ? 33.507 28.516 -11.501 1.00 49.66 77 VAL A CA 1
ATOM 508 C C . VAL A 1 77 ? 32.634 28.714 -12.751 1.00 49.66 77 VAL A C 1
ATOM 510 O O . VAL A 1 77 ? 32.829 28.000 -13.733 1.00 49.66 77 VAL A O 1
ATOM 513 N N . ILE A 1 78 ? 31.785 29.753 -12.737 1.00 48.00 78 ILE A N 1
ATOM 514 C CA . ILE A 1 78 ? 31.121 30.391 -13.899 1.00 48.00 78 ILE A CA 1
ATOM 515 C C . ILE A 1 78 ? 29.915 29.579 -14.415 1.00 48.00 78 ILE A C 1
ATOM 517 O O . ILE A 1 78 ? 30.026 28.407 -14.725 1.00 48.00 78 ILE A O 1
ATOM 521 N N . GLY A 1 79 ? 28.700 30.093 -14.573 1.00 37.31 79 GLY A N 1
ATOM 522 C CA . GLY A 1 79 ? 28.190 31.455 -14.625 1.00 37.31 79 GLY A CA 1
ATOM 523 C C . GLY A 1 79 ? 26.993 31.438 -15.584 1.00 37.31 79 GLY A C 1
ATOM 524 O O . GLY A 1 79 ? 27.094 30.911 -16.688 1.00 37.31 79 GLY A O 1
ATOM 525 N N . SER A 1 80 ? 25.845 31.979 -15.182 1.00 49.56 80 SER A N 1
ATOM 526 C CA . SER A 1 80 ? 24.829 32.447 -16.134 1.00 49.56 80 SER A CA 1
ATOM 527 C C . SER A 1 80 ? 23.886 33.430 -15.463 1.00 49.56 80 SER A C 1
ATOM 529 O O . SER A 1 80 ? 22.857 33.096 -14.883 1.00 49.56 80 SER A O 1
ATOM 531 N N . SER A 1 81 ? 24.320 34.676 -15.572 1.00 49.22 81 SER A N 1
ATOM 532 C CA . SER A 1 81 ? 23.543 35.900 -15.635 1.00 49.22 81 SER A CA 1
ATOM 533 C C . SER A 1 81 ? 22.144 35.723 -16.232 1.00 49.22 81 SER A C 1
ATOM 535 O O . SER A 1 81 ? 22.018 35.351 -17.396 1.00 49.22 81 SER A O 1
ATOM 537 N N . ARG A 1 82 ? 21.111 36.162 -15.506 1.00 55.34 82 ARG A N 1
ATOM 538 C CA . ARG A 1 82 ? 19.964 36.865 -16.101 1.00 55.34 82 ARG A CA 1
ATOM 539 C C . ARG A 1 82 ? 19.550 38.046 -15.213 1.00 55.34 82 ARG A C 1
ATOM 541 O O . ARG A 1 82 ? 18.877 37.890 -14.203 1.00 55.34 82 ARG A O 1
ATOM 548 N N . LYS A 1 83 ? 20.038 39.220 -15.631 1.00 50.84 83 LYS A N 1
ATOM 549 C CA . LYS A 1 83 ? 19.524 40.583 -15.390 1.00 50.84 83 LYS A CA 1
ATOM 550 C C . LYS A 1 83 ? 18.044 40.647 -15.837 1.00 50.84 83 LYS A C 1
ATOM 552 O O . LYS A 1 83 ? 17.730 40.062 -16.866 1.00 50.84 83 LYS A O 1
ATOM 557 N N . LEU A 1 84 ? 17.108 41.108 -15.000 1.00 46.22 84 LEU A N 1
ATOM 558 C CA . LEU A 1 84 ? 16.657 42.494 -14.720 1.00 46.22 84 LEU A CA 1
ATOM 559 C C . LEU A 1 84 ? 15.426 42.941 -15.546 1.00 46.22 84 LEU A C 1
ATOM 561 O O . LEU A 1 84 ? 15.470 42.924 -16.768 1.00 46.22 84 LEU A O 1
ATOM 565 N N . LEU A 1 85 ? 14.456 43.491 -14.795 1.00 48.56 85 LEU A N 1
ATOM 566 C CA . LEU A 1 85 ? 13.533 44.613 -15.075 1.00 48.56 85 LEU A CA 1
ATOM 567 C C . LEU A 1 85 ? 12.226 44.389 -15.865 1.00 48.56 85 LEU A C 1
ATOM 569 O O . LEU A 1 85 ? 12.223 43.910 -16.992 1.00 48.56 85 LEU A O 1
ATOM 573 N N . GLY A 1 86 ? 11.136 44.887 -15.259 1.00 39.84 86 GLY A N 1
ATOM 574 C CA . GLY A 1 86 ? 9.843 45.209 -15.880 1.00 39.84 86 GLY A CA 1
ATOM 575 C C . GLY A 1 86 ? 8.671 45.043 -14.899 1.00 39.84 86 GLY A C 1
ATOM 576 O O . GLY A 1 86 ? 8.156 43.941 -14.778 1.00 39.84 86 GLY A O 1
ATOM 577 N N . LEU A 1 87 ? 8.415 46.014 -14.014 1.00 46.75 87 LEU A N 1
ATOM 578 C CA . LEU A 1 87 ? 7.454 47.130 -14.168 1.00 46.75 87 LEU A CA 1
ATOM 579 C C . LEU A 1 87 ? 6.021 46.786 -13.684 1.00 46.75 87 LEU A C 1
ATOM 581 O O . LEU A 1 87 ? 5.274 46.041 -14.308 1.00 46.75 87 LEU A O 1
ATOM 585 N N . ASP A 1 88 ? 5.738 47.323 -12.497 1.00 46.81 88 ASP A N 1
ATOM 586 C CA . ASP A 1 88 ? 4.500 47.859 -11.914 1.00 46.81 88 ASP A CA 1
ATOM 587 C C . ASP A 1 88 ? 3.179 47.812 -12.709 1.00 46.81 88 ASP A C 1
ATOM 589 O O . ASP A 1 88 ? 3.055 48.322 -13.817 1.00 46.81 88 ASP A O 1
ATOM 593 N N . ALA A 1 89 ? 2.127 47.350 -12.020 1.00 45.41 89 ALA A N 1
ATOM 594 C CA . ALA A 1 89 ? 0.758 47.819 -12.223 1.00 45.41 89 ALA A CA 1
ATOM 595 C C . ALA A 1 89 ? -0.026 47.742 -10.899 1.00 45.41 89 ALA A C 1
ATOM 597 O O . ALA A 1 89 ? -0.448 46.675 -10.452 1.00 45.41 89 ALA A O 1
ATOM 598 N N . GLN A 1 90 ? -0.201 48.902 -10.263 1.00 46.25 90 GLN A N 1
ATOM 599 C CA . GLN A 1 90 ? -1.231 49.141 -9.254 1.00 46.25 90 GLN A CA 1
ATOM 600 C C . GLN A 1 90 ? -2.614 49.035 -9.908 1.00 46.25 90 GLN A C 1
ATOM 602 O O . GLN A 1 90 ? -2.887 49.692 -10.908 1.00 46.25 90 GLN A O 1
ATOM 607 N N . GLY A 1 91 ? -3.499 48.252 -9.299 1.00 38.44 91 GLY A N 1
ATOM 608 C CA . GLY A 1 91 ? -4.899 48.137 -9.692 1.00 38.44 91 GLY A CA 1
ATOM 609 C C . GLY A 1 91 ? -5.735 47.669 -8.512 1.00 38.44 91 GLY A C 1
ATOM 610 O O . GLY A 1 91 ? -6.030 46.487 -8.377 1.00 38.44 91 GLY A O 1
ATOM 611 N N . SER A 1 92 ? -6.065 48.608 -7.628 1.00 51.91 92 SER A N 1
ATOM 612 C CA . SER A 1 92 ? -7.094 48.443 -6.603 1.00 51.91 92 SER A CA 1
ATOM 613 C C . SER A 1 92 ? -8.467 48.457 -7.278 1.00 51.91 92 SER A C 1
ATOM 615 O O . SER A 1 92 ? -8.698 49.339 -8.102 1.00 51.91 92 SER A O 1
ATOM 617 N N . ASN A 1 93 ? -9.353 47.507 -6.950 1.00 48.41 93 ASN A N 1
ATOM 618 C CA . ASN A 1 93 ? -10.771 47.773 -6.673 1.00 48.41 93 ASN A CA 1
ATOM 619 C C . ASN A 1 93 ? -11.515 46.521 -6.179 1.00 48.41 93 ASN A C 1
ATOM 621 O O . ASN A 1 93 ? -11.547 45.473 -6.821 1.00 48.41 93 ASN A O 1
ATOM 625 N N . ASN A 1 94 ? -12.154 46.699 -5.022 1.00 55.22 94 ASN A N 1
ATOM 626 C CA . ASN A 1 94 ? -13.158 45.837 -4.409 1.00 55.22 94 ASN A CA 1
ATOM 627 C C . ASN A 1 94 ? -14.255 45.402 -5.391 1.00 55.22 94 ASN A C 1
ATOM 629 O O . ASN A 1 94 ? -14.904 46.254 -5.986 1.00 55.22 94 ASN A O 1
ATOM 633 N N . THR A 1 95 ? -14.590 44.110 -5.405 1.00 52.94 95 THR A N 1
ATOM 634 C CA . THR A 1 95 ? -15.986 43.650 -5.508 1.00 52.94 95 THR A CA 1
ATOM 635 C C . THR A 1 95 ? -16.156 42.349 -4.727 1.00 52.94 95 THR A C 1
ATOM 637 O O . THR A 1 95 ? -15.495 41.340 -4.954 1.00 52.94 95 THR A O 1
ATOM 640 N N . SER A 1 96 ? -17.023 42.429 -3.730 1.00 57.09 96 SER A N 1
ATOM 641 C CA . SER A 1 96 ? -17.487 41.357 -2.868 1.00 57.09 96 SER A CA 1
ATOM 642 C C . SER A 1 96 ? -18.533 40.486 -3.574 1.00 57.09 96 SER A C 1
ATOM 644 O O . SER A 1 96 ? -19.249 40.942 -4.461 1.00 57.09 96 SER A O 1
ATOM 646 N N . SER A 1 97 ? -18.677 39.260 -3.065 1.00 47.22 97 SER A N 1
ATOM 647 C CA . SER A 1 97 ? -19.820 38.354 -3.262 1.00 47.22 97 SER A CA 1
ATOM 648 C C . SER A 1 97 ? -19.826 37.490 -4.524 1.00 47.22 97 SER A C 1
ATOM 650 O O . SER A 1 97 ? -20.547 37.743 -5.479 1.00 47.22 97 SER A O 1
ATOM 652 N N . ALA A 1 98 ? -19.185 36.329 -4.422 1.00 48.03 98 ALA A N 1
ATOM 653 C CA . ALA A 1 98 ? -19.858 35.069 -4.720 1.00 48.03 98 ALA A CA 1
ATOM 654 C C . ALA A 1 98 ? -19.192 33.963 -3.904 1.00 48.03 98 ALA A C 1
ATOM 656 O O . ALA A 1 98 ? -17.972 33.902 -3.783 1.00 48.03 98 ALA A O 1
ATOM 657 N N . ARG A 1 99 ? -20.024 33.132 -3.282 1.00 52.19 99 ARG A N 1
ATOM 658 C CA . ARG A 1 99 ? -19.661 32.021 -2.408 1.00 52.19 99 ARG A CA 1
ATOM 659 C C . ARG A 1 99 ? -18.712 31.057 -3.121 1.00 52.19 99 ARG A C 1
ATOM 661 O O . ARG A 1 99 ? -19.152 30.114 -3.771 1.00 52.19 99 ARG A O 1
ATOM 668 N N . SER A 1 100 ? -17.414 31.261 -2.937 1.00 45.81 100 SER A N 1
ATOM 669 C CA . SER A 1 100 ? -16.421 30.212 -3.097 1.00 45.81 100 SER A CA 1
ATOM 670 C C . SER A 1 100 ? -16.710 29.192 -2.011 1.00 45.81 100 SER A C 1
ATOM 672 O O . SER A 1 100 ? -16.348 29.379 -0.850 1.00 45.81 100 SER A O 1
ATOM 674 N N . SER A 1 101 ? -17.443 28.144 -2.377 1.00 51.72 101 SER A N 1
ATOM 675 C CA . SER A 1 101 ? -17.458 26.885 -1.652 1.00 51.72 101 SER A CA 1
ATOM 676 C C . SER A 1 101 ? -16.007 26.522 -1.383 1.00 51.72 101 SER A C 1
ATOM 678 O O . SER A 1 101 ? -15.281 26.116 -2.292 1.00 51.72 101 SER A O 1
ATOM 680 N N . ALA A 1 102 ? -15.585 26.780 -0.147 1.00 46.28 102 ALA A N 1
ATOM 681 C CA . ALA A 1 102 ? -14.308 26.388 0.387 1.00 46.28 102 ALA A CA 1
ATOM 682 C C . ALA A 1 102 ? -14.221 24.877 0.196 1.00 46.28 102 ALA A C 1
ATOM 684 O O . ALA A 1 102 ? -14.780 24.097 0.966 1.00 46.28 102 ALA A O 1
ATOM 685 N N . SER A 1 103 ? -13.561 24.474 -0.886 1.00 44.03 103 SER A N 1
ATOM 686 C CA . SER A 1 103 ? -12.989 23.153 -1.017 1.00 44.03 103 SER A CA 1
ATOM 687 C C . SER A 1 103 ? -11.950 23.096 0.083 1.00 44.03 103 SER A C 1
ATOM 689 O O . SER A 1 103 ? -10.809 23.513 -0.108 1.00 44.03 103 SER A O 1
ATOM 691 N N . ALA A 1 104 ? -12.395 22.686 1.269 1.00 44.09 104 ALA A N 1
ATOM 692 C CA . ALA A 1 104 ? -11.542 22.296 2.360 1.00 44.09 104 ALA A CA 1
ATOM 693 C C . ALA A 1 104 ? -10.609 21.238 1.780 1.00 44.09 104 ALA A C 1
ATOM 695 O O . ALA A 1 104 ? -10.964 20.066 1.659 1.00 44.09 104 ALA A O 1
ATOM 696 N N . SER A 1 105 ? -9.418 21.668 1.364 1.00 40.09 105 SER A N 1
ATOM 697 C CA . SER A 1 105 ? -8.267 20.796 1.290 1.00 40.09 105 SER A CA 1
ATOM 698 C C . SER A 1 105 ? -8.050 20.378 2.733 1.00 40.09 105 SER A C 1
ATOM 700 O O . SER A 1 105 ? -7.365 21.058 3.500 1.00 40.09 105 SER A O 1
ATOM 702 N N . VAL A 1 106 ? -8.766 19.331 3.138 1.00 45.19 106 VAL A N 1
ATOM 703 C CA . VAL A 1 106 ? -8.503 18.588 4.353 1.00 45.19 106 VAL A CA 1
ATOM 704 C C . VAL A 1 106 ? -7.061 18.166 4.173 1.00 45.19 106 VAL A C 1
ATOM 706 O O . VAL A 1 106 ? -6.763 17.256 3.404 1.00 45.19 106 VAL A O 1
ATOM 709 N N . SER A 1 107 ? -6.166 18.962 4.757 1.00 43.34 107 SER A N 1
ATOM 710 C CA . SER A 1 107 ? -4.760 18.649 4.883 1.00 43.34 107 SER A CA 1
ATOM 711 C C . SER A 1 107 ? -4.778 17.340 5.640 1.00 43.34 107 SER A C 1
ATOM 713 O O . SER A 1 107 ? -5.099 17.319 6.829 1.00 43.34 107 SER A O 1
ATOM 715 N N . GLU A 1 108 ? -4.662 16.251 4.879 1.00 53.50 108 GLU A N 1
ATOM 716 C CA . GLU A 1 108 ? -4.715 14.874 5.333 1.00 53.50 108 GLU A CA 1
ATOM 717 C C . GLU A 1 108 ? -3.563 14.760 6.322 1.00 53.50 108 GLU A C 1
ATOM 719 O O . GLU A 1 108 ? -2.400 14.632 5.943 1.00 53.50 108 GLU A O 1
ATOM 724 N N . LYS A 1 109 ? -3.890 15.037 7.587 1.00 54.84 109 LYS A N 1
ATOM 725 C CA . LYS A 1 109 ? -2.955 15.233 8.684 1.00 54.84 109 LYS A CA 1
ATOM 726 C C . LYS A 1 109 ? -2.141 13.955 8.724 1.00 54.84 109 LYS A C 1
ATOM 728 O O . LYS A 1 109 ? -2.710 12.908 9.015 1.00 54.84 109 LYS A O 1
ATOM 733 N N . ALA A 1 110 ? -0.873 14.040 8.313 1.00 65.75 110 ALA A N 1
ATOM 734 C CA . ALA A 1 110 ? -0.018 12.876 8.151 1.00 65.75 110 ALA A CA 1
ATOM 735 C C . ALA A 1 110 ? -0.117 12.046 9.429 1.00 65.75 110 ALA A C 1
ATOM 737 O O . ALA A 1 110 ? 0.262 12.524 10.501 1.00 65.75 110 ALA A O 1
ATOM 738 N N . LEU A 1 111 ? -0.731 10.865 9.317 1.00 76.94 111 LEU A N 1
ATOM 739 C CA . LEU A 1 111 ? -0.962 10.011 10.469 1.00 76.94 111 LEU A CA 1
ATOM 740 C C . LEU A 1 111 ? 0.400 9.738 11.116 1.00 76.94 111 LEU A C 1
ATOM 742 O O . LEU A 1 111 ? 1.374 9.498 10.386 1.00 76.94 111 LEU A O 1
ATOM 746 N N . PRO A 1 112 ? 0.503 9.870 12.451 1.00 88.00 112 PRO A N 1
ATOM 747 C CA . PRO A 1 112 ? 1.751 9.607 13.144 1.00 88.00 112 PRO A CA 1
ATOM 748 C C . PRO A 1 112 ? 2.210 8.191 12.797 1.00 88.00 112 PRO A C 1
ATOM 750 O O . PRO A 1 112 ? 1.402 7.270 12.754 1.00 88.00 112 PRO A O 1
ATOM 753 N N . ILE A 1 113 ? 3.500 8.036 12.503 1.00 90.50 113 ILE A N 1
ATOM 754 C CA . ILE A 1 113 ? 4.062 6.727 12.162 1.00 90.50 113 ILE A CA 1
ATOM 755 C C . ILE A 1 113 ? 3.908 5.826 13.399 1.00 90.50 113 ILE A C 1
ATOM 757 O O . ILE A 1 113 ? 4.388 6.222 14.467 1.00 90.50 113 ILE A O 1
ATOM 761 N N . PRO A 1 114 ? 3.255 4.655 13.289 1.00 92.62 114 PRO A N 1
ATOM 762 C CA . PRO A 1 114 ? 3.103 3.743 14.414 1.00 92.62 114 PRO A CA 1
ATOM 763 C C . PRO A 1 114 ? 4.453 3.217 14.908 1.00 92.62 114 PRO A C 1
ATOM 765 O O . PRO A 1 114 ? 5.445 3.194 14.172 1.00 92.62 114 PRO A O 1
ATOM 768 N N . ASP A 1 115 ? 4.479 2.760 16.159 1.00 94.06 115 ASP A N 1
ATOM 769 C CA . ASP A 1 115 ? 5.691 2.213 16.762 1.00 94.06 115 ASP A CA 1
ATOM 770 C C . ASP A 1 115 ? 6.216 0.990 15.987 1.00 94.06 115 ASP A C 1
ATOM 772 O O . ASP A 1 115 ? 5.455 0.175 15.454 1.00 94.06 115 ASP A O 1
ATOM 776 N N . ALA A 1 116 ? 7.539 0.840 15.947 1.00 92.75 116 ALA A N 1
ATOM 777 C CA . ALA A 1 116 ? 8.208 -0.238 15.228 1.00 92.75 116 ALA A CA 1
ATOM 778 C C . ALA A 1 116 ? 7.837 -1.628 15.772 1.00 92.75 116 ALA A C 1
ATOM 780 O O . ALA A 1 116 ? 7.870 -2.601 15.019 1.00 92.75 116 ALA A O 1
ATOM 781 N N . SER A 1 117 ? 7.439 -1.724 17.046 1.00 95.69 117 SER A N 1
ATOM 782 C CA . SER A 1 117 ? 6.964 -2.967 17.669 1.00 95.69 117 SER A CA 1
ATOM 783 C C . SER A 1 117 ? 5.663 -3.509 17.058 1.00 95.69 117 SER A C 1
ATOM 785 O O . SER A 1 117 ? 5.395 -4.707 17.143 1.00 95.69 117 SER A O 1
ATOM 787 N N . LEU A 1 118 ? 4.868 -2.654 16.404 1.00 96.25 118 LEU A N 1
ATOM 788 C CA . LEU A 1 118 ? 3.597 -3.023 15.773 1.00 96.25 118 LEU A CA 1
ATOM 789 C C . LEU A 1 118 ? 3.752 -3.449 14.310 1.00 96.25 118 LEU A C 1
ATOM 791 O O . LEU A 1 118 ? 2.753 -3.765 13.661 1.00 96.25 118 LEU A O 1
ATOM 795 N N . LYS A 1 119 ? 4.972 -3.447 13.768 1.00 97.38 119 LYS A N 1
ATOM 796 C CA . LYS A 1 119 ? 5.254 -3.879 12.398 1.00 97.38 119 LYS A CA 1
ATOM 797 C C . LYS A 1 119 ? 5.009 -5.385 12.254 1.00 97.38 119 LYS A C 1
ATOM 799 O O . LYS A 1 119 ? 5.653 -6.184 12.926 1.00 97.38 119 LYS A O 1
ATOM 804 N N . LEU A 1 120 ? 4.132 -5.764 11.326 1.00 97.56 120 LEU A N 1
ATOM 805 C CA . LEU A 1 120 ? 3.887 -7.159 10.941 1.00 97.56 120 LEU A CA 1
ATOM 806 C C . LEU A 1 120 ? 4.772 -7.585 9.775 1.00 97.56 120 LEU A C 1
ATOM 808 O O . LEU A 1 120 ? 5.433 -8.617 9.823 1.00 97.56 120 LEU A O 1
ATOM 812 N N . PHE A 1 121 ? 4.807 -6.770 8.724 1.00 98.25 121 PHE A N 1
ATOM 813 C CA . PHE A 1 121 ? 5.542 -7.082 7.506 1.00 98.25 121 PHE A CA 1
ATOM 814 C C . PHE A 1 121 ? 6.076 -5.804 6.872 1.00 98.25 121 PHE A C 1
ATOM 816 O O . PHE A 1 121 ? 5.497 -4.729 7.028 1.00 98.25 121 PHE A O 1
ATOM 823 N N . ALA A 1 122 ? 7.201 -5.893 6.170 1.00 98.25 122 ALA A N 1
ATOM 824 C CA . ALA A 1 122 ? 7.692 -4.790 5.359 1.00 98.25 122 ALA A CA 1
ATOM 825 C C . ALA A 1 122 ? 8.436 -5.311 4.141 1.00 98.25 122 ALA A C 1
ATOM 827 O O . ALA A 1 122 ? 9.038 -6.382 4.176 1.00 98.25 122 ALA A O 1
ATOM 828 N N . GLY A 1 123 ? 8.410 -4.526 3.077 1.00 98.31 123 GLY A N 1
ATOM 829 C CA . GLY A 1 123 ? 9.052 -4.890 1.831 1.00 98.31 123 GLY A CA 1
ATOM 830 C C . GLY A 1 123 ? 8.878 -3.818 0.773 1.00 98.31 123 GLY A C 1
ATOM 831 O O . GLY A 1 123 ? 8.015 -2.941 0.866 1.00 98.31 123 GLY A O 1
ATOM 832 N N . TYR A 1 124 ? 9.695 -3.906 -0.268 1.00 98.31 124 TYR A N 1
ATOM 833 C CA . TYR A 1 124 ? 9.539 -3.054 -1.433 1.00 98.31 124 TYR A CA 1
ATOM 834 C C . TYR A 1 124 ? 8.353 -3.505 -2.288 1.00 98.31 124 TYR A C 1
ATOM 836 O O . TYR A 1 124 ? 8.224 -4.680 -2.632 1.00 98.31 124 TYR A O 1
ATOM 844 N N . LEU A 1 125 ? 7.510 -2.550 -2.678 1.00 98.44 125 LEU A N 1
ATOM 845 C CA . LEU A 1 125 ? 6.453 -2.755 -3.663 1.00 98.44 125 LEU A CA 1
ATOM 846 C C . LEU A 1 125 ? 6.486 -1.643 -4.710 1.00 98.44 125 LEU A C 1
ATOM 848 O O . LEU A 1 125 ? 6.836 -0.490 -4.442 1.00 98.44 125 LEU A O 1
ATOM 852 N N . THR A 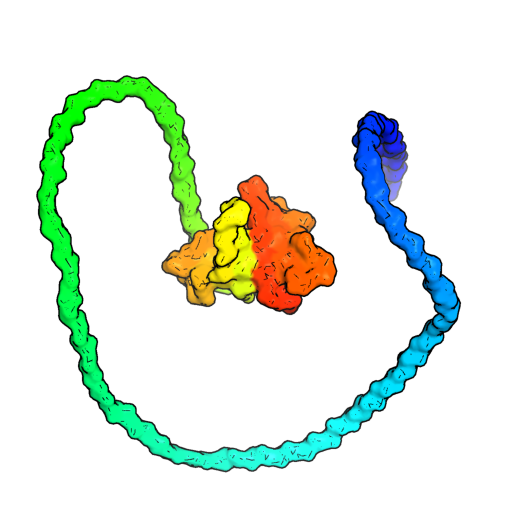1 126 ? 6.058 -1.984 -5.920 1.00 98.12 126 THR A N 1
ATOM 853 C CA . THR A 1 126 ? 5.800 -1.003 -6.972 1.00 98.12 126 THR A CA 1
ATOM 854 C C . THR A 1 126 ? 4.333 -0.594 -6.929 1.00 98.12 126 THR A C 1
ATOM 856 O O . THR A 1 126 ? 3.449 -1.409 -7.190 1.00 98.12 126 THR A O 1
ATOM 859 N N . LYS A 1 127 ? 4.063 0.673 -6.623 1.00 96.75 127 LYS A N 1
ATOM 860 C CA . LYS A 1 127 ? 2.720 1.261 -6.620 1.00 96.75 127 LYS A CA 1
ATOM 861 C C . LYS A 1 127 ? 2.438 1.937 -7.949 1.00 96.75 127 LYS A C 1
ATOM 863 O O . LYS A 1 127 ? 3.206 2.799 -8.375 1.00 96.75 127 LYS A O 1
ATOM 868 N N . LYS A 1 128 ? 1.309 1.611 -8.571 1.00 96.00 128 LYS A N 1
ATOM 869 C CA . LYS A 1 128 ? 0.829 2.333 -9.753 1.00 96.00 128 LYS A CA 1
ATOM 870 C C . LYS A 1 128 ? 0.082 3.593 -9.314 1.00 96.00 128 LYS A C 1
ATOM 872 O O . LYS A 1 128 ? -0.781 3.522 -8.438 1.00 96.00 128 LYS A O 1
ATOM 877 N N . GLY A 1 129 ? 0.423 4.746 -9.891 1.00 90.69 129 GLY A N 1
ATOM 878 C CA . GLY A 1 129 ? -0.348 5.968 -9.672 1.00 90.69 129 GLY A CA 1
ATOM 879 C C . GLY A 1 129 ? -1.775 5.865 -10.232 1.00 90.69 129 GLY A C 1
ATOM 880 O O . GLY A 1 129 ? -2.126 4.926 -10.945 1.00 90.69 129 GLY A O 1
ATOM 881 N N . GLU A 1 130 ? -2.618 6.834 -9.889 1.00 88.31 130 GLU A N 1
ATOM 882 C CA . GLU A 1 130 ? -3.997 6.894 -10.381 1.00 88.31 130 GLU A CA 1
ATOM 883 C C . GLU A 1 130 ? -4.058 7.631 -11.718 1.00 88.31 130 GLU A C 1
ATOM 885 O O . GLU A 1 130 ? -3.524 8.729 -11.846 1.00 88.31 130 GLU A O 1
ATOM 890 N N . GLY A 1 131 ? -4.679 6.999 -12.716 1.00 87.50 131 GLY A N 1
ATOM 891 C CA . GLY A 1 131 ? -4.757 7.498 -14.089 1.00 87.50 131 GLY A CA 1
ATOM 892 C C . GLY A 1 131 ? -4.005 6.627 -15.101 1.00 87.50 131 GLY A C 1
ATOM 893 O O . GLY A 1 131 ? -3.155 5.806 -14.755 1.00 87.50 131 GLY A O 1
ATOM 894 N N . VAL A 1 132 ? -4.339 6.797 -16.383 1.00 82.75 132 VAL A N 1
ATOM 895 C CA . VAL A 1 132 ? -3.778 5.995 -17.491 1.00 82.75 132 VAL A CA 1
ATOM 896 C C . VAL A 1 132 ? -2.302 6.325 -17.743 1.00 82.75 132 VAL A C 1
ATOM 898 O O . VAL A 1 132 ? -1.524 5.439 -18.079 1.00 82.75 132 VAL A O 1
ATOM 901 N N . PHE A 1 133 ? -1.907 7.578 -17.504 1.00 89.12 133 PHE A N 1
ATOM 902 C CA . PHE A 1 133 ? -0.541 8.081 -17.694 1.00 89.12 133 PHE A CA 1
ATOM 903 C C . PHE A 1 133 ? 0.259 8.174 -16.391 1.00 89.12 133 PHE A C 1
ATOM 905 O O . PHE A 1 133 ? 1.321 8.792 -16.349 1.00 89.12 133 PHE A O 1
ATOM 912 N N . ALA A 1 134 ? -0.257 7.599 -15.305 1.00 91.88 134 ALA A N 1
ATOM 913 C CA . ALA A 1 134 ? 0.400 7.693 -14.017 1.00 91.88 134 ALA A CA 1
ATOM 914 C C . ALA A 1 134 ? 1.625 6.774 -13.963 1.00 91.88 134 ALA A C 1
ATOM 916 O O . ALA A 1 134 ? 1.557 5.592 -14.312 1.00 91.88 134 ALA A O 1
ATOM 917 N N . SER A 1 135 ? 2.749 7.320 -13.498 1.00 93.75 135 SER A N 1
ATOM 918 C CA . SER A 1 135 ? 3.980 6.558 -13.337 1.00 93.75 135 SER A CA 1
ATOM 919 C C . SER A 1 135 ? 3.869 5.560 -12.184 1.00 93.75 135 SER A C 1
ATOM 921 O O . SER A 1 135 ? 3.168 5.766 -11.187 1.00 93.75 135 SER A O 1
ATOM 923 N N . SER A 1 136 ? 4.576 4.445 -12.338 1.00 95.94 136 SER A N 1
ATOM 924 C CA . SER A 1 136 ? 4.779 3.482 -11.263 1.00 95.94 136 SER A CA 1
ATOM 925 C C . SER A 1 136 ? 5.924 3.956 -10.371 1.00 95.94 136 SER A C 1
ATOM 927 O O . SER A 1 136 ? 6.947 4.416 -10.873 1.00 95.94 136 SER A O 1
ATOM 929 N N . GLN A 1 137 ? 5.765 3.842 -9.055 1.00 97.19 137 GLN A N 1
ATOM 930 C CA . GLN A 1 137 ? 6.772 4.244 -8.073 1.00 97.19 137 GLN A CA 1
ATOM 931 C C . GLN A 1 137 ? 7.178 3.055 -7.209 1.00 97.19 137 GLN A C 1
ATOM 933 O O . GLN A 1 137 ? 6.318 2.355 -6.676 1.00 97.19 137 GLN A O 1
ATOM 938 N N . HIS A 1 138 ? 8.482 2.855 -7.041 1.00 97.81 138 HIS A N 1
ATOM 939 C CA . HIS A 1 138 ? 9.040 1.857 -6.135 1.00 97.81 138 HIS A CA 1
ATOM 940 C C . HIS A 1 138 ? 9.171 2.460 -4.735 1.00 97.81 138 HIS A C 1
ATOM 942 O O . HIS A 1 138 ? 9.843 3.480 -4.573 1.00 97.81 138 HIS A O 1
ATOM 948 N N . ARG A 1 139 ? 8.485 1.887 -3.743 1.00 98.19 139 ARG A N 1
ATOM 949 C CA . ARG A 1 139 ? 8.438 2.410 -2.368 1.00 98.19 139 ARG A CA 1
ATOM 950 C C . ARG A 1 139 ? 8.616 1.279 -1.367 1.00 98.19 139 ARG A C 1
ATOM 952 O O . ARG A 1 139 ? 8.246 0.140 -1.648 1.00 98.19 139 ARG A O 1
ATOM 959 N N . TRP A 1 140 ? 9.165 1.609 -0.205 1.00 98.31 140 TRP A N 1
ATOM 960 C CA . TRP A 1 140 ? 9.207 0.698 0.933 1.00 98.31 140 TRP A CA 1
ATOM 961 C C . TRP A 1 140 ? 7.867 0.763 1.658 1.00 98.31 140 TRP A C 1
ATOM 963 O O . TRP A 1 140 ? 7.463 1.848 2.070 1.00 98.31 140 TRP A O 1
ATOM 973 N N . PHE A 1 141 ? 7.162 -0.357 1.774 1.00 98.44 141 PHE A N 1
ATOM 974 C CA . PHE A 1 141 ? 5.881 -0.442 2.471 1.00 98.44 141 PHE A CA 1
ATOM 975 C C . PHE A 1 141 ? 6.054 -1.165 3.803 1.00 98.44 141 PHE A C 1
ATOM 977 O O . PHE A 1 141 ? 6.821 -2.123 3.897 1.00 98.44 141 PHE A O 1
ATOM 984 N N . VAL A 1 142 ? 5.310 -0.725 4.814 1.00 98.25 142 VAL A N 1
ATOM 985 C CA . VAL A 1 142 ? 5.286 -1.315 6.154 1.00 98.25 142 VAL A CA 1
ATOM 986 C C . VAL A 1 142 ? 3.833 -1.521 6.572 1.00 98.25 142 VAL A C 1
ATOM 988 O O . VAL A 1 142 ? 3.063 -0.563 6.613 1.00 98.25 142 VAL A O 1
ATOM 991 N N . LEU A 1 143 ? 3.469 -2.772 6.852 1.00 98.25 143 LEU A N 1
ATOM 992 C CA . LEU A 1 143 ? 2.175 -3.178 7.394 1.00 98.25 143 LEU A CA 1
ATOM 993 C C . LEU A 1 143 ? 2.242 -3.187 8.920 1.00 98.25 143 LEU A C 1
ATOM 995 O O . LEU A 1 143 ? 3.095 -3.875 9.490 1.00 98.25 143 LEU A O 1
ATOM 999 N N . TYR A 1 144 ? 1.328 -2.475 9.571 1.00 97.88 144 TYR A N 1
ATOM 1000 C CA . TYR A 1 144 ? 1.231 -2.414 11.028 1.00 97.88 144 TYR A CA 1
ATOM 1001 C C . TYR A 1 144 ? -0.015 -3.132 11.551 1.00 97.88 144 TYR A C 1
ATOM 1003 O O . TYR A 1 144 ? -1.027 -3.242 10.860 1.00 97.88 144 TYR A O 1
ATOM 1011 N N . ARG A 1 145 ? 0.035 -3.556 12.820 1.00 97.19 145 ARG A N 1
ATOM 1012 C CA . ARG A 1 145 ? -1.108 -4.125 13.559 1.00 97.19 145 ARG A CA 1
ATOM 1013 C C . ARG A 1 145 ? -2.292 -3.166 13.711 1.00 97.19 145 ARG A C 1
ATOM 1015 O O . ARG A 1 145 ? -3.383 -3.614 14.027 1.00 97.19 145 ARG A O 1
ATOM 1022 N N . THR A 1 146 ? -2.096 -1.871 13.467 1.00 96.31 146 THR A N 1
ATOM 1023 C CA . THR A 1 146 ? -3.141 -0.835 13.510 1.00 96.31 146 THR A CA 1
ATOM 1024 C C . THR A 1 146 ? -4.073 -0.844 12.294 1.00 96.31 146 THR A C 1
ATOM 1026 O O . THR A 1 146 ? -4.859 0.081 12.142 1.00 96.31 146 THR A O 1
ATOM 1029 N N . ALA A 1 147 ? -3.999 -1.861 11.424 1.00 96.56 147 ALA A N 1
ATOM 1030 C CA . ALA A 1 147 ? -4.725 -1.903 10.150 1.00 96.56 147 ALA A CA 1
ATOM 1031 C C . ALA A 1 147 ? -4.327 -0.767 9.189 1.00 96.56 147 ALA A C 1
ATOM 1033 O O . ALA A 1 147 ? -5.139 -0.262 8.416 1.00 96.56 147 ALA A O 1
ATOM 1034 N N . GLU A 1 148 ? -3.049 -0.382 9.196 1.00 97.12 148 GLU A N 1
ATOM 1035 C CA . GLU A 1 148 ? -2.510 0.670 8.333 1.00 97.12 148 GLU A CA 1
ATOM 1036 C C . GLU A 1 148 ? -1.268 0.187 7.579 1.00 97.12 148 GLU A C 1
ATOM 1038 O O . GLU A 1 148 ? -0.397 -0.495 8.130 1.00 97.12 148 GLU A O 1
ATOM 1043 N N . ILE A 1 149 ? -1.169 0.571 6.303 1.00 97.81 149 ILE A N 1
ATOM 1044 C CA . ILE A 1 149 ? 0.032 0.369 5.486 1.00 97.81 149 ILE A CA 1
ATOM 1045 C C . ILE A 1 149 ? 0.680 1.717 5.203 1.00 97.81 149 ILE A C 1
ATOM 1047 O O . ILE A 1 149 ? 0.149 2.507 4.423 1.00 97.81 149 ILE A O 1
ATOM 1051 N N . HIS A 1 150 ? 1.852 1.970 5.771 1.00 97.69 150 HIS A N 1
ATOM 1052 C CA . HIS A 1 150 ? 2.624 3.178 5.476 1.00 97.69 150 HIS A CA 1
ATOM 1053 C C . HIS A 1 150 ? 3.626 2.913 4.360 1.00 97.69 150 HIS A C 1
ATOM 1055 O O . HIS A 1 150 ? 4.140 1.800 4.231 1.00 97.69 150 HIS A O 1
ATOM 1061 N N . TYR A 1 151 ? 3.926 3.934 3.556 1.00 97.69 151 TYR A N 1
ATOM 1062 C CA . TYR A 1 151 ? 4.943 3.833 2.515 1.00 97.69 151 TYR A CA 1
ATOM 1063 C C . TYR A 1 151 ? 5.934 4.996 2.518 1.00 97.69 151 TYR A C 1
ATOM 1065 O O . TYR A 1 151 ? 5.592 6.156 2.769 1.00 97.69 151 TYR A O 1
ATOM 1073 N N . PHE A 1 152 ? 7.180 4.660 2.196 1.00 97.69 152 PHE A N 1
ATOM 1074 C CA . PHE A 1 152 ? 8.348 5.520 2.331 1.00 97.69 152 PHE A CA 1
ATOM 1075 C C . PHE A 1 152 ? 9.168 5.546 1.033 1.00 97.69 152 PHE A C 1
ATOM 1077 O O . PHE A 1 152 ? 9.094 4.629 0.207 1.00 97.69 152 PHE A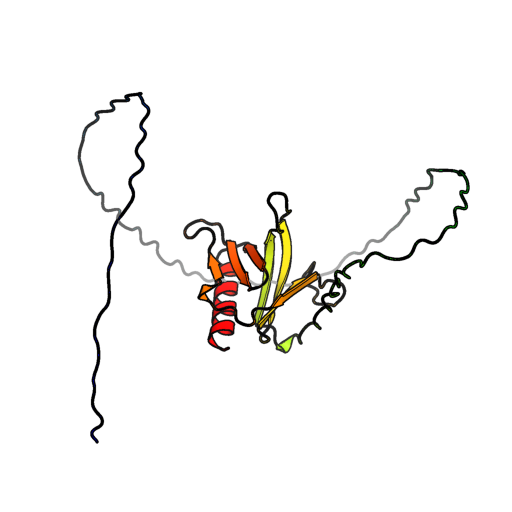 O 1
ATOM 1084 N N . ASP A 1 153 ? 9.972 6.594 0.845 1.00 96.69 153 ASP A N 1
ATOM 1085 C CA . ASP A 1 153 ? 10.917 6.686 -0.281 1.00 96.69 153 ASP A CA 1
ATOM 1086 C C . ASP A 1 153 ? 12.014 5.608 -0.233 1.00 96.69 153 ASP A C 1
ATOM 1088 O O . ASP A 1 153 ? 12.529 5.218 -1.279 1.00 96.69 153 ASP A O 1
ATOM 1092 N N . GLY A 1 154 ? 12.341 5.102 0.956 1.00 96.44 154 GLY A N 1
ATOM 1093 C CA . GLY A 1 154 ? 13.344 4.063 1.180 1.00 96.44 154 GLY A CA 1
ATOM 1094 C C . GLY A 1 154 ? 13.111 3.333 2.502 1.00 96.44 154 GLY A C 1
ATOM 1095 O O . GLY A 1 154 ? 12.106 3.562 3.167 1.00 96.44 154 GLY A O 1
ATOM 1096 N N . GLU A 1 155 ? 14.042 2.463 2.883 1.00 96.56 155 GLU A N 1
ATOM 1097 C CA . GLU A 1 155 ? 13.908 1.595 4.063 1.00 96.56 155 GLU A CA 1
ATOM 1098 C C . GLU A 1 155 ? 13.963 2.351 5.401 1.00 96.56 155 GLU A C 1
ATOM 1100 O O . GLU A 1 155 ? 13.424 1.888 6.404 1.00 96.56 155 GLU A O 1
ATOM 1105 N N . ALA A 1 156 ? 14.572 3.541 5.422 1.00 95.25 156 ALA A N 1
ATOM 1106 C CA . ALA A 1 156 ? 14.621 4.378 6.612 1.00 95.25 156 ALA A CA 1
ATOM 1107 C C . ALA A 1 156 ? 13.205 4.857 6.976 1.00 95.25 156 ALA A C 1
ATOM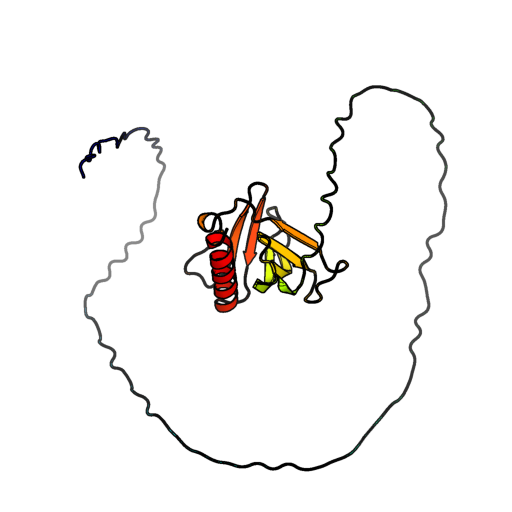 1109 O O . ALA A 1 156 ? 12.671 5.761 6.336 1.00 95.25 156 ALA A O 1
ATOM 1110 N N . VAL A 1 157 ? 12.605 4.250 8.003 1.00 93.56 157 VAL A N 1
ATOM 1111 C CA . VAL A 1 157 ? 11.278 4.595 8.536 1.00 93.56 157 VAL A CA 1
ATOM 1112 C C . VAL A 1 157 ? 11.388 5.842 9.415 1.00 93.56 157 VAL A C 1
ATOM 1114 O O . VAL A 1 157 ? 11.692 5.762 10.603 1.00 93.56 157 VAL A O 1
ATOM 1117 N N . ASN A 1 158 ? 11.178 7.019 8.827 1.00 93.44 158 ASN A N 1
ATOM 1118 C CA . ASN A 1 158 ? 11.131 8.291 9.547 1.00 93.44 158 ASN A CA 1
ATOM 1119 C C . ASN A 1 158 ? 10.147 9.270 8.884 1.00 93.44 158 ASN A C 1
ATOM 1121 O O . ASN A 1 158 ? 9.631 9.026 7.793 1.00 93.44 158 ASN A O 1
ATOM 1125 N N . ALA A 1 159 ? 9.864 10.390 9.552 1.00 90.75 159 ALA A N 1
ATOM 1126 C CA . ALA A 1 159 ? 8.898 11.376 9.063 1.00 90.75 159 ALA A CA 1
ATOM 1127 C C . ALA A 1 159 ? 9.310 12.022 7.726 1.00 90.75 159 ALA A C 1
ATOM 1129 O O . ALA A 1 159 ? 8.450 12.381 6.928 1.00 90.75 159 ALA A O 1
ATOM 1130 N N . SER A 1 160 ? 10.613 12.150 7.457 1.00 92.75 160 SER A N 1
ATOM 1131 C CA . SER A 1 160 ? 11.132 12.782 6.238 1.00 92.75 160 SER A CA 1
ATOM 1132 C C . SER A 1 160 ? 10.945 11.913 4.989 1.00 92.75 160 SER A C 1
ATOM 1134 O O . SER A 1 160 ? 10.728 12.435 3.893 1.00 92.75 160 SER A O 1
ATOM 1136 N N . THR A 1 161 ? 11.022 10.589 5.135 1.00 94.81 161 THR A N 1
ATOM 1137 C CA . THR A 1 161 ? 10.842 9.635 4.030 1.00 94.81 161 THR A CA 1
ATOM 1138 C C . THR A 1 161 ? 9.396 9.176 3.874 1.00 94.81 161 THR A C 1
ATOM 1140 O O . THR A 1 161 ? 9.067 8.610 2.831 1.00 94.81 161 THR A O 1
ATOM 1143 N N . HIS A 1 162 ? 8.533 9.424 4.862 1.00 96.19 162 HIS A N 1
ATOM 1144 C CA . HIS A 1 162 ? 7.122 9.047 4.849 1.00 96.19 162 HIS A CA 1
ATOM 1145 C C . HIS A 1 162 ? 6.348 9.799 3.758 1.00 96.19 162 HIS A C 1
ATOM 1147 O O . HIS A 1 162 ? 6.345 11.029 3.710 1.00 96.19 162 HIS A O 1
ATOM 1153 N N . LYS A 1 163 ? 5.682 9.060 2.864 1.00 95.75 163 LYS A N 1
ATOM 1154 C CA . LYS A 1 163 ? 4.921 9.629 1.734 1.00 95.75 163 LYS A CA 1
ATOM 1155 C C . LYS A 1 163 ? 3.417 9.422 1.824 1.00 95.75 163 LYS A C 1
ATOM 1157 O O . LYS A 1 163 ? 2.687 9.941 0.978 1.00 95.75 163 LYS A O 1
ATOM 1162 N N . GLY A 1 164 ? 2.954 8.652 2.796 1.00 95.38 164 GLY A N 1
ATOM 1163 C CA . GLY A 1 164 ? 1.538 8.464 3.062 1.00 95.38 164 GLY A CA 1
ATOM 1164 C C . GLY A 1 164 ? 1.228 7.088 3.624 1.00 95.38 164 GLY A C 1
ATOM 1165 O O . GLY A 1 164 ? 2.105 6.233 3.760 1.00 95.38 164 GLY A O 1
ATOM 1166 N N . ALA A 1 165 ? -0.055 6.898 3.905 1.00 96.44 165 ALA A N 1
ATOM 1167 C CA . ALA A 1 165 ? -0.595 5.688 4.490 1.00 96.44 165 ALA A CA 1
ATOM 1168 C C . ALA A 1 165 ? -1.847 5.225 3.736 1.00 96.44 165 ALA A C 1
ATOM 1170 O O . ALA A 1 165 ? -2.520 6.003 3.056 1.00 96.44 165 ALA A O 1
ATOM 1171 N N . ILE A 1 166 ? -2.142 3.937 3.849 1.00 96.38 166 ILE A N 1
ATOM 1172 C CA . ILE A 1 166 ? -3.353 3.289 3.361 1.00 96.38 166 ILE A CA 1
ATOM 1173 C C . ILE A 1 166 ? -4.044 2.716 4.594 1.00 96.38 166 ILE A C 1
ATOM 1175 O O . ILE A 1 166 ? -3.553 1.747 5.169 1.00 96.38 166 ILE A O 1
ATOM 1179 N N . SER A 1 167 ? -5.163 3.317 4.997 1.00 96.19 167 SER A N 1
ATOM 1180 C CA . SER A 1 167 ? -6.018 2.732 6.030 1.00 96.19 167 SER A CA 1
ATOM 1181 C C . SER A 1 167 ? -6.759 1.524 5.454 1.00 96.19 167 SER A C 1
ATOM 1183 O O . SER A 1 167 ? -7.333 1.600 4.360 1.00 96.19 167 SER A O 1
ATOM 1185 N N . LEU A 1 168 ? -6.701 0.411 6.182 1.00 96.31 168 LEU A N 1
ATOM 1186 C CA . LEU A 1 168 ? -7.417 -0.833 5.905 1.00 96.31 168 LEU A CA 1
ATOM 1187 C C . LEU A 1 168 ? -8.675 -0.968 6.775 1.00 96.31 168 LEU A C 1
ATOM 1189 O O . LEU A 1 168 ? -9.280 -2.035 6.811 1.00 96.31 168 LEU A O 1
ATOM 1193 N N . GLU A 1 169 ? -9.089 0.097 7.463 1.00 95.00 169 GLU A N 1
ATOM 1194 C CA . GLU A 1 169 ? -10.298 0.088 8.281 1.00 95.00 169 GLU A CA 1
ATOM 1195 C C . GLU A 1 169 ? -11.529 -0.270 7.427 1.00 95.00 169 GLU A C 1
ATOM 1197 O O . GLU A 1 169 ? -11.814 0.357 6.402 1.00 95.00 169 GLU A O 1
ATOM 1202 N N . GLY A 1 170 ? -12.240 -1.327 7.829 1.00 94.12 170 GLY A N 1
ATOM 1203 C CA . GLY A 1 170 ? -13.408 -1.851 7.114 1.00 94.12 170 GLY A CA 1
ATOM 1204 C C . GLY A 1 170 ? -13.102 -2.598 5.808 1.00 94.12 170 GLY A C 1
ATOM 1205 O O . GLY A 1 170 ? -14.034 -3.061 5.148 1.00 94.12 170 GLY A O 1
ATOM 1206 N N . VAL A 1 171 ? -11.830 -2.740 5.424 1.00 96.88 171 VAL A N 1
ATOM 1207 C CA . VAL A 1 171 ? -11.411 -3.547 4.271 1.00 96.88 171 VAL A CA 1
ATOM 1208 C C . VAL A 1 171 ? -11.381 -5.011 4.690 1.00 96.88 171 VAL A C 1
ATOM 1210 O O . VAL A 1 171 ? -10.758 -5.362 5.685 1.00 96.88 171 VAL A O 1
ATOM 1213 N N . ARG A 1 172 ? -12.023 -5.896 3.928 1.00 96.94 172 ARG A N 1
ATOM 1214 C CA . ARG A 1 172 ? -11.965 -7.345 4.173 1.00 96.94 172 ARG A CA 1
ATOM 1215 C C . ARG A 1 172 ? -10.929 -7.988 3.268 1.00 96.94 172 ARG A C 1
ATOM 1217 O O . ARG A 1 172 ? -10.609 -7.471 2.201 1.00 96.94 172 ARG A O 1
ATOM 1224 N N . HIS A 1 173 ? -10.476 -9.188 3.622 1.00 95.31 173 HIS A N 1
ATOM 1225 C CA . HIS A 1 173 ? -9.567 -9.951 2.759 1.00 95.31 173 HIS A CA 1
ATOM 1226 C C . HIS A 1 173 ? -10.139 -10.164 1.338 1.00 95.31 173 HIS A C 1
ATOM 1228 O O . HIS A 1 173 ? -9.397 -10.151 0.362 1.00 95.31 173 HIS A O 1
ATOM 1234 N N . ALA A 1 174 ? -11.467 -10.266 1.190 1.00 95.56 174 ALA A N 1
ATOM 1235 C CA . ALA A 1 174 ? -12.138 -10.363 -0.112 1.00 95.56 174 ALA A CA 1
ATOM 1236 C C . ALA A 1 174 ? -11.979 -9.114 -1.007 1.00 95.56 174 ALA A C 1
ATOM 1238 O O . ALA A 1 174 ? -12.107 -9.212 -2.228 1.00 95.56 174 ALA A O 1
ATOM 1239 N N . ASP A 1 175 ? -11.689 -7.951 -0.419 1.00 97.06 175 ASP A N 1
ATOM 1240 C CA . ASP A 1 175 ? -11.456 -6.700 -1.145 1.00 97.06 175 ASP A CA 1
ATOM 1241 C C . ASP A 1 175 ? -10.025 -6.619 -1.707 1.00 97.06 175 ASP A C 1
ATOM 1243 O O . ASP A 1 175 ? -9.728 -5.751 -2.539 1.00 97.06 175 ASP A O 1
ATOM 1247 N N . ILE A 1 176 ? -9.152 -7.551 -1.304 1.00 97.06 176 ILE A N 1
ATOM 1248 C CA . ILE A 1 176 ? -7.815 -7.742 -1.856 1.00 97.06 176 ILE A CA 1
ATOM 1249 C C . ILE A 1 176 ? -7.899 -8.763 -2.990 1.00 97.06 176 ILE A C 1
ATOM 1251 O O . ILE A 1 176 ? -8.253 -9.923 -2.803 1.00 97.06 176 ILE A O 1
ATOM 1255 N N . THR A 1 177 ? -7.564 -8.334 -4.205 1.00 97.06 177 THR A N 1
ATOM 1256 C CA . THR A 1 177 ? -7.732 -9.163 -5.409 1.00 97.06 177 THR A CA 1
ATOM 1257 C C . THR A 1 177 ? -6.469 -9.200 -6.253 1.00 97.06 177 THR A C 1
ATOM 1259 O O . THR A 1 177 ? -5.844 -8.173 -6.532 1.00 97.06 177 THR A O 1
ATOM 1262 N N . ARG A 1 178 ? -6.088 -10.397 -6.709 1.00 96.50 178 ARG A N 1
ATOM 1263 C CA . ARG A 1 178 ? -4.978 -10.566 -7.653 1.00 96.50 178 ARG A CA 1
ATOM 1264 C C . ARG A 1 178 ? -5.406 -10.081 -9.038 1.00 96.50 178 ARG A C 1
ATOM 1266 O O . ARG A 1 178 ? -6.441 -10.501 -9.544 1.00 96.50 178 ARG A O 1
ATOM 1273 N N . VAL A 1 179 ? -4.606 -9.214 -9.665 1.00 93.69 179 VAL A N 1
ATOM 1274 C CA . VAL A 1 179 ? -4.977 -8.588 -10.952 1.00 93.69 179 VAL A CA 1
ATOM 1275 C C . VAL A 1 179 ? -4.945 -9.601 -12.097 1.00 93.69 179 VAL A C 1
ATOM 1277 O O . VAL A 1 179 ? -5.811 -9.585 -12.965 1.00 93.69 179 VAL A O 1
ATOM 1280 N N . LYS A 1 180 ? -3.938 -10.481 -12.108 1.00 91.56 180 LYS A N 1
ATOM 1281 C CA . LYS A 1 180 ? -3.776 -11.533 -13.118 1.00 91.56 180 LYS A CA 1
ATOM 1282 C C . LYS A 1 180 ? -3.353 -12.849 -12.451 1.00 91.56 180 LYS A C 1
ATOM 1284 O O . LYS A 1 180 ? -2.153 -13.106 -12.295 1.00 91.56 180 LYS A O 1
ATOM 1289 N N . PRO A 1 181 ? -4.307 -13.671 -11.989 1.00 86.56 181 PRO A N 1
ATOM 1290 C CA . PRO A 1 181 ? -3.978 -14.988 -11.456 1.00 86.56 181 PRO A CA 1
ATOM 1291 C C . PRO A 1 181 ? -3.374 -15.873 -12.561 1.00 86.56 181 PRO A C 1
ATOM 1293 O O . PRO A 1 181 ? -3.821 -15.841 -13.702 1.00 86.56 181 PRO A O 1
ATOM 1296 N N . GLY A 1 182 ? -2.330 -16.640 -12.231 1.00 84.88 182 GLY A N 1
ATOM 1297 C CA . GLY A 1 182 ? -1.682 -17.590 -13.152 1.00 84.88 182 GLY A CA 1
ATOM 1298 C C . GLY A 1 182 ? -0.513 -17.039 -13.979 1.00 84.88 182 GLY A C 1
ATOM 1299 O O . GLY A 1 182 ? 0.276 -17.817 -14.502 1.00 84.88 182 GLY A O 1
ATOM 1300 N N . THR A 1 183 ? -0.337 -15.720 -14.051 1.00 91.88 183 THR A N 1
ATOM 1301 C CA . THR A 1 183 ? 0.880 -15.105 -14.613 1.00 91.88 183 THR A CA 1
ATOM 1302 C C . THR A 1 183 ? 1.943 -14.850 -13.545 1.00 91.88 183 THR A C 1
ATOM 1304 O O . THR A 1 183 ? 1.628 -14.687 -12.366 1.00 91.88 183 THR A O 1
ATOM 1307 N N . ASN A 1 184 ? 3.196 -14.685 -13.981 1.00 90.38 184 ASN A N 1
ATOM 1308 C CA . ASN A 1 184 ? 4.320 -14.225 -13.148 1.00 90.38 184 ASN A CA 1
ATOM 1309 C C . ASN A 1 184 ? 4.215 -12.736 -12.742 1.00 90.38 184 ASN A C 1
ATOM 1311 O O . ASN A 1 184 ? 5.166 -12.153 -12.231 1.00 90.38 184 ASN A O 1
ATOM 1315 N N . ASP A 1 185 ? 3.059 -12.108 -12.976 1.00 92.12 185 ASP A N 1
ATOM 1316 C CA . ASP A 1 185 ? 2.716 -10.802 -12.432 1.00 92.12 185 ASP A CA 1
ATOM 1317 C C . ASP A 1 185 ? 2.163 -10.995 -11.010 1.00 92.12 185 ASP A C 1
ATOM 1319 O O . ASP A 1 185 ? 1.011 -11.392 -10.801 1.00 92.12 185 ASP A O 1
ATOM 1323 N N . TYR A 1 186 ? 2.995 -10.706 -10.012 1.00 96.81 186 TYR A N 1
ATOM 1324 C CA . TYR A 1 186 ? 2.639 -10.712 -8.588 1.00 96.81 186 TYR A CA 1
ATOM 1325 C C . TYR A 1 186 ? 1.955 -9.400 -8.170 1.00 96.81 186 TYR A C 1
ATOM 1327 O O . TYR A 1 186 ? 2.284 -8.775 -7.161 1.00 96.81 186 TYR A O 1
ATOM 1335 N N . SER A 1 187 ? 1.031 -8.945 -9.018 1.00 97.25 187 SER A N 1
ATOM 1336 C CA . SER A 1 187 ? 0.286 -7.703 -8.840 1.00 97.25 187 SER A CA 1
ATOM 1337 C C . SER A 1 187 ? -1.059 -7.972 -8.183 1.00 97.25 187 SER A C 1
ATOM 1339 O O . SER A 1 187 ? -1.815 -8.852 -8.610 1.00 97.25 187 SER A O 1
ATOM 1341 N N . PHE A 1 188 ? -1.395 -7.160 -7.194 1.00 97.81 188 PHE A N 1
ATOM 1342 C CA . PHE A 1 188 ? -2.647 -7.235 -6.460 1.00 97.81 188 PHE A CA 1
ATOM 1343 C C . PHE A 1 188 ? -3.218 -5.843 -6.226 1.00 97.81 188 PHE A C 1
ATOM 1345 O O . PHE A 1 188 ? -2.536 -4.825 -6.368 1.00 97.81 188 PHE A O 1
ATOM 1352 N N . THR A 1 189 ? -4.507 -5.806 -5.924 1.00 97.44 189 THR A N 1
ATOM 1353 C CA . THR A 1 189 ? -5.225 -4.565 -5.684 1.00 97.44 189 THR A CA 1
ATOM 1354 C C . THR A 1 189 ? -5.891 -4.592 -4.333 1.00 97.44 189 THR A C 1
ATOM 1356 O O . THR A 1 189 ? -6.539 -5.581 -4.011 1.00 97.44 189 THR A O 1
ATOM 1359 N N . ILE A 1 190 ? -5.770 -3.494 -3.596 1.00 97.81 190 ILE A N 1
ATOM 1360 C CA . ILE A 1 190 ? -6.480 -3.257 -2.342 1.00 97.81 190 ILE A CA 1
ATOM 1361 C C . ILE A 1 190 ? -7.572 -2.231 -2.640 1.00 97.81 190 ILE A C 1
ATOM 1363 O O . ILE A 1 190 ? -7.274 -1.091 -3.016 1.00 97.81 190 ILE A O 1
ATOM 1367 N N . ASN A 1 191 ? -8.834 -2.640 -2.534 1.00 97.19 191 ASN A N 1
ATOM 1368 C CA . ASN A 1 191 ? -9.964 -1.733 -2.700 1.00 97.19 191 ASN A CA 1
ATOM 1369 C C . ASN A 1 191 ? -10.314 -1.126 -1.336 1.00 97.19 191 ASN A C 1
ATOM 1371 O O . ASN A 1 191 ? -10.869 -1.813 -0.486 1.00 97.19 191 ASN A O 1
ATOM 1375 N N . THR A 1 192 ? -9.988 0.150 -1.121 1.00 96.50 192 THR A N 1
ATOM 1376 C CA . THR A 1 192 ? -10.490 0.900 0.039 1.00 96.50 192 THR A CA 1
ATOM 1377 C C . THR A 1 192 ? -11.734 1.700 -0.360 1.00 96.50 192 THR A C 1
ATOM 1379 O O . THR A 1 192 ? -11.920 1.972 -1.551 1.00 96.50 192 THR A O 1
ATOM 1382 N N . PRO A 1 193 ? -12.576 2.141 0.596 1.00 94.19 193 PRO A N 1
ATOM 1383 C CA . PRO A 1 193 ? -13.776 2.924 0.282 1.00 94.19 193 PRO A CA 1
ATOM 1384 C C . PRO A 1 193 ? -13.488 4.206 -0.511 1.00 94.19 193 PRO A C 1
ATOM 1386 O O . PRO A 1 193 ? -14.314 4.652 -1.303 1.00 94.19 193 PRO A O 1
ATOM 1389 N N . ARG A 1 194 ? -12.305 4.801 -0.307 1.00 91.38 194 ARG A N 1
ATOM 1390 C CA . ARG A 1 194 ? -11.891 6.040 -0.980 1.00 91.38 194 ARG A CA 1
ATOM 1391 C C . ARG A 1 194 ? -11.158 5.788 -2.295 1.00 91.38 194 ARG A C 1
ATOM 1393 O O . ARG A 1 194 ? -11.263 6.611 -3.199 1.00 91.38 194 ARG A O 1
ATOM 1400 N N . ARG A 1 195 ? -10.357 4.718 -2.395 1.00 95.12 195 ARG A N 1
ATOM 1401 C CA . ARG A 1 195 ? -9.427 4.532 -3.518 1.00 95.12 195 ARG A CA 1
ATOM 1402 C C . ARG A 1 195 ? -9.073 3.068 -3.770 1.00 95.12 195 ARG A C 1
ATOM 1404 O O . ARG A 1 195 ? -8.916 2.263 -2.860 1.00 95.12 195 ARG A O 1
ATOM 1411 N N . LYS A 1 196 ? -8.835 2.750 -5.041 1.00 95.25 196 LYS A N 1
ATOM 1412 C CA . LYS A 1 196 ? -8.287 1.465 -5.483 1.00 95.25 196 LYS A CA 1
ATOM 1413 C C . LYS A 1 196 ? -6.765 1.539 -5.621 1.00 95.25 196 LYS A C 1
ATOM 1415 O O . LYS A 1 196 ? -6.254 2.244 -6.492 1.00 95.25 196 LYS A O 1
ATOM 1420 N N . TRP A 1 197 ? -6.037 0.789 -4.799 1.00 97.00 197 TRP A N 1
ATOM 1421 C CA . TRP A 1 197 ? -4.571 0.776 -4.780 1.00 97.00 197 TRP A CA 1
ATOM 1422 C C . TRP A 1 197 ? -4.016 -0.436 -5.519 1.00 97.00 197 TRP A C 1
ATOM 1424 O O . TRP A 1 197 ? -4.201 -1.558 -5.064 1.00 97.00 197 TRP A O 1
ATOM 1434 N N . GLN A 1 198 ? -3.315 -0.224 -6.636 1.00 97.12 198 GLN A N 1
ATOM 1435 C CA . GLN A 1 198 ? -2.631 -1.293 -7.378 1.00 97.12 198 GLN A CA 1
ATOM 1436 C C . GLN A 1 198 ? -1.160 -1.373 -6.973 1.00 97.12 198 GLN A C 1
ATOM 1438 O O . GLN A 1 198 ? -0.398 -0.422 -7.188 1.00 97.12 198 GLN A O 1
ATOM 1443 N N . LEU A 1 199 ? -0.771 -2.521 -6.426 1.00 98.00 199 LEU A N 1
ATOM 1444 C CA . LEU A 1 199 ? 0.572 -2.814 -5.941 1.00 98.00 199 LEU A CA 1
ATOM 1445 C C . LEU A 1 199 ? 1.138 -4.028 -6.687 1.00 98.00 199 LEU A C 1
ATOM 1447 O O . LEU A 1 199 ? 0.404 -4.935 -7.080 1.00 98.00 199 LEU A O 1
ATOM 1451 N N . LYS A 1 200 ? 2.452 -4.045 -6.898 1.00 97.81 200 LYS A N 1
ATOM 1452 C CA . LYS A 1 200 ? 3.174 -5.161 -7.515 1.00 97.81 200 LYS A CA 1
ATOM 1453 C C . LYS A 1 200 ? 4.381 -5.534 -6.667 1.00 97.81 200 LYS A C 1
ATOM 1455 O O . LYS A 1 200 ? 5.234 -4.682 -6.416 1.00 97.81 200 LYS A O 1
ATOM 1460 N N . ALA A 1 201 ? 4.446 -6.801 -6.270 1.00 98.25 201 ALA A N 1
ATOM 1461 C CA . ALA A 1 201 ? 5.613 -7.381 -5.620 1.00 98.25 201 ALA A CA 1
ATOM 1462 C C . ALA A 1 201 ? 6.687 -7.766 -6.650 1.00 98.25 201 ALA A C 1
ATOM 1464 O O . ALA A 1 201 ? 6.376 -8.019 -7.820 1.00 98.25 201 ALA A O 1
ATOM 1465 N N . ALA A 1 202 ? 7.950 -7.795 -6.220 1.00 97.19 202 ALA A N 1
ATOM 1466 C CA . ALA A 1 202 ? 9.073 -8.146 -7.087 1.00 97.19 202 ALA A CA 1
ATOM 1467 C C . ALA A 1 202 ? 9.088 -9.645 -7.424 1.00 97.19 202 ALA A C 1
ATOM 1469 O O . ALA A 1 202 ? 9.391 -10.023 -8.557 1.00 97.19 202 ALA A O 1
ATOM 1470 N N . SER A 1 203 ? 8.711 -10.492 -6.464 1.00 97.25 203 SER A N 1
ATOM 1471 C CA . SER A 1 203 ? 8.740 -11.946 -6.598 1.00 97.25 203 SER A CA 1
ATOM 1472 C C . SER A 1 203 ? 7.499 -12.626 -5.999 1.00 97.25 203 SER A C 1
ATOM 1474 O O . SER A 1 203 ? 6.695 -12.004 -5.302 1.00 97.25 203 SER A O 1
ATOM 1476 N N . LYS A 1 204 ? 7.333 -13.927 -6.287 1.00 96.50 204 LYS A N 1
ATOM 1477 C CA . LYS A 1 204 ? 6.275 -14.762 -5.699 1.00 96.50 204 LYS A CA 1
ATOM 1478 C C . LYS A 1 204 ? 6.332 -14.796 -4.167 1.00 96.50 204 LYS A C 1
ATOM 1480 O O . LYS A 1 204 ? 5.291 -14.532 -3.574 1.00 96.50 204 LYS A O 1
ATOM 1485 N N . PRO A 1 205 ? 7.479 -15.103 -3.524 1.00 97.56 205 PRO A N 1
ATOM 1486 C CA . PRO A 1 205 ? 7.532 -15.166 -2.066 1.00 97.56 205 PRO A CA 1
ATOM 1487 C C . PRO A 1 205 ? 7.232 -13.813 -1.415 1.00 97.56 205 PRO A C 1
ATOM 1489 O O . PRO A 1 205 ? 6.558 -13.791 -0.393 1.00 97.56 205 PRO A O 1
ATOM 1492 N N . ASP A 1 206 ? 7.634 -12.693 -2.030 1.00 97.75 206 ASP A N 1
ATOM 1493 C CA . ASP A 1 206 ? 7.274 -11.365 -1.516 1.00 97.75 206 ASP A CA 1
ATOM 1494 C C . ASP A 1 206 ? 5.755 -11.175 -1.508 1.00 97.75 206 ASP A C 1
ATOM 1496 O O . ASP A 1 206 ? 5.184 -10.722 -0.520 1.00 97.75 206 ASP A O 1
ATOM 1500 N N . TYR A 1 207 ? 5.083 -11.538 -2.605 1.00 97.81 207 TYR A N 1
ATOM 1501 C CA . TYR A 1 207 ? 3.626 -11.475 -2.682 1.00 97.81 207 TYR A CA 1
ATOM 1502 C C . TYR A 1 207 ? 2.946 -12.405 -1.682 1.00 97.81 207 TYR A C 1
ATOM 1504 O O . TYR A 1 207 ? 1.995 -11.978 -1.033 1.00 97.81 207 TYR A O 1
ATOM 1512 N N . ASP A 1 208 ? 3.419 -13.645 -1.554 1.00 97.62 208 ASP A N 1
ATOM 1513 C CA . ASP A 1 208 ? 2.855 -14.607 -0.609 1.00 97.62 208 ASP A CA 1
ATOM 1514 C C . ASP A 1 208 ? 2.990 -14.083 0.833 1.00 97.62 208 ASP A C 1
ATOM 1516 O O . ASP A 1 208 ? 2.008 -14.115 1.570 1.00 97.62 208 ASP A O 1
ATOM 1520 N N . GLY A 1 209 ? 4.140 -13.499 1.195 1.00 98.06 209 GLY A N 1
ATOM 1521 C CA . GLY A 1 209 ? 4.357 -12.870 2.502 1.00 98.06 209 GLY A CA 1
ATOM 1522 C C . GLY A 1 209 ? 3.440 -11.669 2.753 1.00 98.06 209 GLY A C 1
ATOM 1523 O O . GLY A 1 209 ? 2.830 -11.566 3.815 1.00 98.06 209 GLY A O 1
ATOM 1524 N N . TRP A 1 210 ? 3.254 -10.800 1.752 1.00 98.25 210 TRP A N 1
ATOM 1525 C CA . TRP A 1 210 ? 2.272 -9.713 1.834 1.00 98.25 210 TRP A CA 1
ATOM 1526 C C . TRP A 1 210 ? 0.841 -10.235 1.995 1.00 98.25 210 TRP A C 1
ATOM 1528 O O . TRP A 1 210 ? 0.083 -9.709 2.806 1.00 98.25 210 TRP A O 1
ATOM 1538 N N . ASN A 1 211 ? 0.460 -11.256 1.229 1.00 97.56 211 ASN A N 1
ATOM 1539 C CA . ASN A 1 211 ? -0.885 -11.820 1.251 1.00 97.56 211 ASN A CA 1
ATOM 1540 C C . ASN A 1 211 ? -1.183 -12.524 2.582 1.00 97.56 211 ASN A C 1
ATOM 1542 O O . ASN A 1 211 ? -2.278 -12.376 3.117 1.00 97.56 211 ASN A O 1
ATOM 1546 N N . GLU A 1 212 ? -0.219 -13.264 3.126 1.00 98.06 212 GLU A N 1
ATOM 1547 C CA . GLU A 1 212 ? -0.342 -13.927 4.423 1.00 98.06 212 GLU A CA 1
ATOM 1548 C C . GLU A 1 212 ? -0.447 -12.918 5.567 1.00 98.06 212 GLU A C 1
ATOM 1550 O O . GLU A 1 212 ? -1.384 -13.017 6.357 1.00 98.06 212 GLU A O 1
ATOM 1555 N N . ALA A 1 213 ? 0.423 -11.904 5.601 1.00 97.94 213 ALA A N 1
ATOM 1556 C CA . ALA A 1 213 ? 0.393 -10.878 6.641 1.00 97.94 213 ALA A CA 1
ATOM 1557 C C . ALA A 1 213 ? -0.893 -10.032 6.596 1.00 97.94 213 ALA A C 1
ATOM 1559 O O . ALA A 1 213 ? -1.452 -9.687 7.636 1.00 97.94 213 ALA A O 1
ATOM 1560 N N . LEU A 1 214 ? -1.399 -9.719 5.395 1.00 97.69 214 LEU A N 1
ATOM 1561 C CA . LEU A 1 214 ? -2.692 -9.045 5.234 1.00 97.69 214 LEU A CA 1
ATOM 1562 C C . LEU A 1 214 ? -3.852 -9.934 5.681 1.00 97.69 214 LEU A C 1
ATOM 1564 O O . LEU A 1 214 ? -4.773 -9.446 6.327 1.00 97.69 214 LEU A O 1
ATOM 1568 N N . ARG A 1 215 ? -3.819 -11.229 5.355 1.00 97.31 215 ARG A N 1
ATOM 1569 C CA . ARG A 1 215 ? -4.841 -12.179 5.800 1.00 97.31 215 ARG A CA 1
ATOM 1570 C C . ARG A 1 215 ? -4.858 -12.302 7.323 1.00 97.31 215 ARG A C 1
ATOM 1572 O O . ARG A 1 215 ? -5.926 -12.167 7.902 1.00 97.31 215 ARG A O 1
ATOM 1579 N N . GLU A 1 216 ? -3.700 -12.493 7.956 1.00 97.38 216 GLU A N 1
ATOM 1580 C CA . GLU A 1 216 ? -3.577 -12.586 9.418 1.00 97.38 216 GLU A CA 1
ATOM 1581 C C . GLU A 1 216 ? -4.144 -11.339 10.105 1.00 97.38 216 GLU A C 1
ATOM 1583 O O . GLU A 1 216 ? -4.947 -11.448 11.028 1.00 97.38 216 GLU A O 1
ATOM 1588 N N . LEU A 1 217 ? -3.785 -10.149 9.614 1.00 97.12 217 LEU A N 1
ATOM 1589 C CA . LEU A 1 217 ? -4.266 -8.887 10.169 1.00 97.12 217 LEU A CA 1
ATOM 1590 C C . LEU A 1 217 ? -5.782 -8.707 10.016 1.00 97.12 217 LEU A C 1
ATOM 1592 O O . LEU A 1 217 ? -6.442 -8.271 10.954 1.00 97.12 217 LEU A O 1
ATOM 1596 N N . LEU A 1 218 ? -6.329 -9.012 8.836 1.00 96.06 218 LEU A N 1
ATOM 1597 C CA . LEU A 1 218 ? -7.744 -8.784 8.525 1.00 96.06 218 LEU A CA 1
ATOM 1598 C C . LEU A 1 218 ? -8.676 -9.865 9.082 1.00 96.06 218 LEU A C 1
ATOM 1600 O O . LEU A 1 218 ? -9.868 -9.614 9.207 1.00 96.06 218 LEU A O 1
ATOM 1604 N N . GLU A 1 219 ? -8.166 -11.058 9.382 1.00 95.06 219 GLU A N 1
ATOM 1605 C CA . GLU A 1 219 ? -8.920 -12.104 10.086 1.00 95.06 219 GLU A CA 1
ATOM 1606 C C . GLU A 1 219 ? -8.893 -11.911 11.611 1.00 95.06 219 GLU A C 1
ATOM 1608 O O . GLU A 1 219 ? -9.765 -12.431 12.305 1.00 95.06 219 GLU A O 1
ATOM 1613 N N . ALA A 1 220 ? -7.911 -11.169 12.135 1.00 93.00 220 ALA A N 1
ATOM 1614 C CA . ALA A 1 220 ? -7.805 -10.845 13.557 1.00 93.00 220 ALA A CA 1
ATOM 1615 C C . ALA A 1 220 ? -8.645 -9.625 13.991 1.00 93.00 220 ALA A C 1
ATOM 1617 O O . ALA A 1 220 ? -8.842 -9.438 15.193 1.00 93.00 220 ALA A O 1
ATOM 1618 N N . SER A 1 221 ? -9.096 -8.796 13.040 1.00 83.12 221 SER A N 1
ATOM 1619 C CA . SER A 1 221 ? -9.902 -7.585 13.271 1.00 83.12 221 SER A CA 1
ATOM 1620 C C . SER A 1 221 ? -11.399 -7.833 13.138 1.00 83.12 221 SER A C 1
ATOM 1622 O O . SER A 1 221 ? -12.132 -7.042 13.774 1.00 83.12 221 SER A O 1
#

InterPro domains:
  IPR001849 Pleckstrin homology domain [PF00169] (122-218)
  IPR001849 Pleckstrin homology domain [PS50003] (118-219)
  IPR001849 Pleckstrin homology domain [SM00233] (119-221)
  IPR011993 PH-like domain superfamily [G3DSA:2.30.29.30] (116-220)
  IPR037370 Pleckstrin [PTHR12092] (63-220)

Radius of gyration: 32.92 Å; chains: 1; bounding box: 87×92×71 Å

=== Feature glossary ===
Key to the feature types in this record:

Secondary structure (8-state, DSSP). Secondary structure is the local, repeating backbone conformation. DSSP classifies it into eight states by reading the hydrogen-bond network: three helix types (H, G, I), two β types (E, B), two non-regular types (T, S), and unstructured coil (-).

Backbone torsions (φ/ψ). Backbone dihedral angles. Every residue except chain termini has a φ (preceding-C → N → Cα → C) and a ψ (N → Cα → C → next-N). They are reported in degrees following the IUPAC sign convention. Secondary structure is essentially a statement about which (φ, ψ) basin each residue occupies.

Predicted aligned error. Predicted Aligned Error (PAE) is an AlphaFold confidence matrix: entry (i, j) is the expected error in the position of residue j, in ångströms, when the prediction is superimposed on the true structure at residue i. Low PAE within a block of residues means that block is internally rigid and well-predicted; high PAE between two blocks means their relative placement is uncertain even if each block individually is confident.

B-factor. B-factor (Debye–Waller factor) reflects atomic displacement in the crystal lattice. It is an experimental observable (units Å²), not a prediction; low values mean the atom is pinned down, high values mean it moves or is heterogeneous across the crystal.

Secondary structure (3-state, P-SEA). Three-state secondary structure (P-SEA) collapses the eight DSSP classes into helix (a), strand (b), and coil (c). P-SEA assigns these from Cα geometry alone — distances and angles — without requiring backbone oxygens, so it works on any Cα trace.

Sequence. Primary structure: the covalent order of the twenty standard amino acids along the backbone. Two proteins with the same sequence will (almost always) fold to the same structure; two with 30% identity often share a fold but not the details.

pLDDT. pLDDT is the predicted lDDT-Cα score: AlphaFold's confidence that the local environment of each residue (all inter-atomic distances within 15 Å) is correctly placed. It is a per-residue number between 0 and 100, with higher meaning more reliable.

InterPro / GO / CATH / organism. Functional annotations link the protein to curated databases. InterPro entries identify conserved domains and families by matching the sequence against member-database signatures (Pfam, PROSITE, CDD, …). Gene Ontology (GO) terms describe molecular function, biological process, and cellular component in a controlled vocabulary. CATH places the structure in a hierarchical fold classification (Class/Architecture/Topology/Homologous-superfamily). The organism is the source species.

Contact-map, Ramachandran, and PAE plots. Three diagnostic plots accompany the record. The Cα contact map visualizes the tertiary structure as a 2D adjacency matrix (8 Å cutoff, sequence-local contacts suppressed). The Ramachandran plot shows the distribution of backbone (φ, ψ) torsions, with points in the α and β basins reflecting secondary structure content. The PAE plot shows AlphaFold's inter-residue confidence as a color matrix.

mmCIF coordinates. The mmCIF table is the protein's shape written out atom by atom. For each backbone N, Cα, C, and carbonyl O, it records an (x, y, z) coordinate triple in Å plus the residue type, chain letter, and residue number.

Radius of gyration, Cα contacts, bounding box. Three whole-structure scalars: the radius of gyration (RMS distance of Cα from centroid, in Å), the count of Cα–Cα contacts (pairs closer than 8 Å and separated by more than four residues in sequence — i.e. tertiary, not local, contacts), and the bounding-box dimensions. Together they distinguish compact globular folds from extended fibres or disordered chains.

Foldseek 3Di. The Foldseek 3Di string encodes local tertiary geometry as a 20-letter alphabet — one character per residue — derived from the relative positions of nearby Cα atoms. Unlike the amino-acid sequence, 3Di is a direct function of the 3D structure, so two proteins with the same fold have similar 3Di strings even at low sequence identity.

Rendered structure images. Six rendered views show the 3D structure from the faces of a cube — i.e. along ±x, ±y, ±z. Rendering representation is drawn randomly per protein from cartoon (secondary-structure ribbons), sticks (backbone bonds), or molecular surface; coloring is either N→C rainbow (blue at the N-terminus through red at the C-terminus) or one color per chain.

Nearest PDB structures. The Foldseek neighbor list gives the closest experimentally determined structures in the PDB, ranked by structural alignment. TM-score near 1 means near-identical fold; near 0.3 means only rough topology match. This is how one finds what a novel AlphaFold prediction most resembles in the solved-structure universe.

Solvent-accessible surface area. SASA measures how much of the protein is reachable by solvent. It is computed by rolling a water-sized probe over the atomic surface and summing the exposed area (Å²). Per-residue SASA distinguishes core (buried, low SASA) from surface (exposed, high SASA) residues; total SASA is a whole-molecule size measure.